Protein 8UOS (pdb70)

Radius of gyration: 19.02 Å; Cα contacts (8 Å, |Δi|>4): 220; chains: 4; bounding box: 35×39×52 Å

Secondary structure (DSSP, 8-state):
-HHHHHHHHHHHHHHHHHHTT-HHHHHHHHHHHHHHHHHTT-HHHHHHHHHHHHHHH-/-HHHHHHHHHHHHHHHHHHTT-HHHHHHHHHHHHHHHHHTT-HHHHHHHHHHHHHHH-/-HHHHHHHHHHHHHHHHHHTT-HHHHHHHHHHHHHHHHHTT-HHHHHHHHHHHHHHH-/-HHHHHHHHHHHHHHHHHHTT-HHHHHHHHHHHHHHHHHTT-HHHHHHHHHHHHHHH-

Nearest PDB structures (foldseek):
  8uos-assembly2_B  TM=1.018E+00  e=2.205E-07  synthetic construct
  3ro3-assembly1_A  TM=7.653E-01  e=2.853E+00  Mus musculus
  4wne-assembly1_A  TM=7.470E-01  e=3.601E+00  Homo sapiens
  8glv-assembly1_Lf  TM=7.638E-01  e=5.740E+00  Chlamydomonas reinhardtii
  2lch-assembly1_A  TM=5.971E-01  e=5.740E+00  Thermotoga maritima

B-factor: mean 44.8, std 13.09, range [24.59, 103.19]

Foldseek 3Di:
DVLVVLLVVLLVQLQVCLVVPNNVSSVVSLVVNLVSCVVVVNVPSNVVSVVSNVVSVD/DVLVVLLVVLCVQLQVCLVVPNNVSSVVSLVVNLVSCVVVVNVPVNVVSVVSNVVSVD/DVLVVLLVVLCVQLVVCLVVVRNPSSVVSLVVNLVSCVVVVNVPSNVVSVVSNVVSVD/DVLCVLLVVLCVQLQVCLVVPNNVSSVVSLVVNLVSCVVVVHVPSNVVSVVSVVVSVD

Solvent-accessible surface area: 13432 Å² total; per-residue (Å²): 93,108,21,100,107,95,3,189,103,53,26,88,57,0,98,81,54,72,182,118,52,69,18,8,25,0,6,114,8,2,16,72,0,3,52,24,0,54,125,79,100,37,108,123,22,40,79,89,0,22,65,56,1,33,130,32,24,115,95,105,39,102,103,114,6,152,117,54,35,82,50,0,97,84,51,66,184,126,50,69,19,8,30,0,4,49,8,1,17,65,0,2,56,22,0,52,125,78,96,40,110,120,37,41,82,85,1,23,77,52,1,91,142,35,21,126,85,101,31,95,94,114,6,132,110,51,30,92,30,0,86,109,1,71,198,104,46,16,21,2,1,0,6,55,4,1,19,73,0,3,53,20,0,51,120,77,100,38,85,116,35,38,92,113,1,23,99,55,2,82,131,31,29,120,87,99,30,97,91,112,7,157,110,54,31,90,50,0,98,77,56,68,179,127,53,59,17,1,17,0,5,98,9,1,19,61,0,3,58,15,0,50,120,78,98,42,98,36,31,38,14,80,0,18,25,54,1,67,130,29,21,122

Sequence (232 aa):
SDEEEKVRFYLEQAEIHYRLGDDPEAAERAIYLAKMIAAENSDPELFEEIEEFEKELLESDEEEKVRFYLEQAEIHYRLGDPEAAERAIYLAKMIAAENSDPELFEEIEEFEKELLESDEEEKVRFYLEQAEIHYRLGDPEAAERAIYLAKMIAAENSDPELFEEIEEFEKELLESDEEEKVRFYLEQAEIHYRLGDPEAAERAIYLAKMIAAENSDPELFEEIEEFEKELLE

Structure (mmCIF, N/CA/C/O backbone):
data_8UOS
#
_entry.id   8UOS
#
_cell.length_a   83.343
_cell.length_b   55.220
_cell.length_c   53.875
_cell.angle_alpha   90.000
_cell.angle_beta   103.539
_cell.angle_gamma   90.000
#
_symmetry.space_group_name_H-M   'C 1 2 1'
#
loop_
_entity.id
_entity.type
_entity.pdbx_description
1 polymer IL-1Rmb80
2 non-polymer GLYCEROL
3 water water
#
loop_
_atom_site.group_PDB
_atom_site.id
_atom_site.type_symbol
_atom_site.label_atom_id
_atom_site.label_alt_id
_atom_site.label_comp_id
_atom_site.label_asym_id
_atom_site.label_entity_id
_atom_site.label_seq_id
_atom_site.pdbx_PDB_ins_code
_atom_site.Cartn_x
_atom_site.Cartn_y
_atom_site.Cartn_z
_atom_site.occupancy
_atom_site.B_iso_or_equiv
_atom_site.auth_seq_id
_atom_site.auth_comp_id
_atom_site.auth_asym_id
_atom_site.auth_atom_id
_atom_site.pdbx_PDB_model_num
ATOM 1 N N . SER A 1 1 ? -1.91484 6.14571 17.99693 1.000 63.59770 1 SER A N 1
ATOM 2 C CA . SER A 1 1 ? -2.43497 7.41494 17.50138 1.000 63.79794 1 SER A CA 1
ATOM 3 C C . SER A 1 1 ? -1.53875 8.00480 16.41967 1.000 60.96247 1 SER A C 1
ATOM 4 O O . SER A 1 1 ? -0.32140 8.09102 16.58918 1.000 50.96032 1 SER A O 1
ATOM 7 N N . ASP A 1 2 ? -2.15663 8.40680 15.30491 1.000 56.66214 2 ASP A N 1
ATOM 8 C CA . ASP A 1 2 ? -1.41118 9.07189 14.24092 1.000 60.66568 2 ASP A CA 1
ATOM 9 C C . ASP A 1 2 ? -0.74325 10.34058 14.75159 1.000 50.91675 2 ASP A C 1
ATOM 10 O O . ASP A 1 2 ? 0.40593 10.63066 14.39816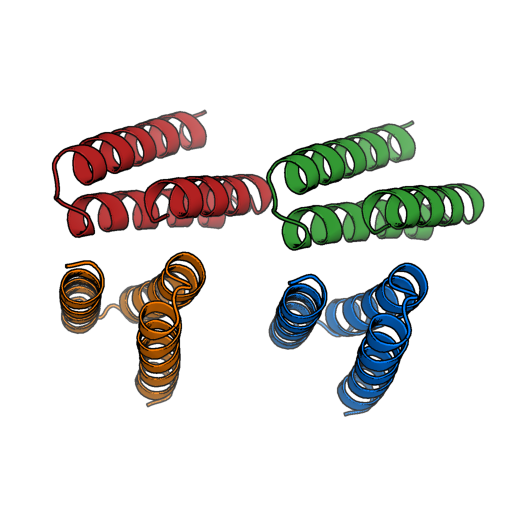 1.000 50.63023 2 ASP A O 1
ATOM 15 N N . GLU A 1 3 ? -1.45373 11.10950 15.58205 1.000 52.04857 3 GLU A N 1
ATOM 16 C CA . GLU A 1 3 ? -0.87561 12.31028 16.17744 1.000 52.36840 3 GLU A CA 1
ATOM 17 C C . GLU A 1 3 ? 0.40337 11.98541 16.93664 1.000 47.87192 3 GLU A C 1
ATOM 18 O O . GLU A 1 3 ? 1.44327 12.62058 16.72654 1.000 44.78567 3 GLU A O 1
ATOM 24 N N . GLU A 1 4 ? 0.34087 10.99388 17.82870 1.000 50.01250 4 GLU A N 1
ATOM 25 C CA . GLU A 1 4 ? 1.51035 10.63259 18.62243 1.000 53.68297 4 GLU A CA 1
ATOM 26 C C . GLU A 1 4 ? 2.64254 10.12577 17.73909 1.000 45.19197 4 GLU A C 1
ATOM 27 O O . GLU A 1 4 ? 3.81786 10.40498 18.00345 1.000 42.90356 4 GLU A O 1
ATOM 33 N N . GLU A 1 5 ? 2.30784 9.38360 16.68021 1.000 44.42855 5 GLU A N 1
ATOM 34 C CA . GLU A 1 5 ? 3.33785 8.88654 15.77446 1.000 46.67720 5 GLU A CA 1
ATOM 35 C C . GLU A 1 5 ? 4.03550 10.03370 15.05343 1.000 41.16144 5 GLU A C 1
ATOM 36 O O . GLU A 1 5 ? 5.26526 10.04208 14.93215 1.000 39.28001 5 GLU A O 1
ATOM 42 N N . LYS A 1 6 ? 3.26768 11.01340 14.56888 1.000 42.14597 6 LYS A N 1
ATOM 43 C CA . LYS A 1 6 ? 3.86721 12.14480 13.86635 1.000 47.01495 6 LYS A CA 1
ATOM 44 C C . LYS A 1 6 ? 4.69743 13.00770 14.80875 1.000 39.04697 6 LYS A C 1
ATOM 45 O O . LYS A 1 6 ? 5.76589 13.49942 14.42789 1.000 37.51366 6 LYS A O 1
ATOM 51 N N . VAL A 1 7 ? 4.22188 13.20477 16.04049 1.000 39.42581 7 VAL A N 1
ATOM 52 C CA . VAL A 1 7 ? 4.98558 13.97653 17.01652 1.000 37.86658 7 VAL A CA 1
ATOM 53 C C . VAL A 1 7 ? 6.28568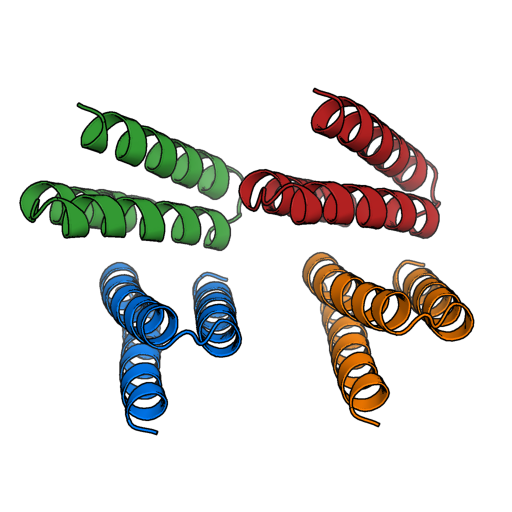 13.26356 17.36462 1.000 38.68187 7 VAL A C 1
ATOM 54 O O . VAL A 1 7 ? 7.34863 13.89168 17.45041 1.000 37.60908 7 VAL A O 1
ATOM 58 N N . ARG A 1 8 ? 6.22651 11.94379 17.56168 1.000 40.22351 8 ARG A N 1
ATOM 59 C CA . ARG A 1 8 ? 7.43822 11.17892 17.83869 1.000 36.07483 8 ARG A CA 1
ATOM 60 C C . ARG A 1 8 ? 8.45660 11.34467 16.71696 1.000 35.02615 8 ARG A C 1
ATOM 61 O O . ARG A 1 8 ? 9.65440 11.52335 16.96826 1.000 36.05742 8 ARG A O 1
ATOM 69 N N . PHE A 1 9 ? 7.99078 11.29024 15.46688 1.000 35.00120 9 PHE A N 1
ATOM 70 C CA . PHE A 1 9 ? 8.88235 11.47158 14.32564 1.000 34.53687 9 PHE A CA 1
ATOM 71 C C . PHE A 1 9 ? 9.57310 12.82919 14.37616 1.000 33.42030 9 PHE A C 1
ATOM 72 O O . PHE A 1 9 ? 10.79252 12.92548 14.19982 1.000 33.69085 9 PHE A O 1
ATOM 80 N N . TYR A 1 10 ? 8.80619 13.89430 14.61769 1.000 33.74007 10 TYR A N 1
ATOM 81 C CA . TYR A 1 10 ? 9.38129 15.23556 14.62622 1.000 33.10086 10 TYR A CA 1
ATOM 82 C C . TYR A 1 10 ? 10.30634 15.45159 15.81703 1.000 32.28707 10 TYR A C 1
ATOM 83 O O . TYR A 1 10 ? 11.30191 16.17697 15.70092 1.000 33.00837 10 TYR A O 1
ATOM 92 N N . LEU A 1 11 ? 10.00332 14.83504 16.96230 1.000 31.56892 11 LEU A N 1
ATOM 93 C CA . LEU A 1 11 ? 10.89633 14.95174 18.10984 1.000 30.56404 11 LEU A CA 1
ATOM 94 C C . LEU A 1 11 ? 12.20435 14.21468 17.85727 1.000 32.12895 11 LEU A C 1
ATOM 95 O O . LEU A 1 11 ? 13.27780 14.68606 18.25057 1.000 30.85694 11 LEU A O 1
ATOM 100 N N . GLU A 1 12 ? 12.13284 13.05468 17.20232 1.000 30.51955 12 GLU A N 1
ATOM 101 C CA . GLU A 1 12 ? 13.34998 12.34257 16.82969 1.000 30.34744 12 GLU A CA 1
ATOM 102 C C . GLU A 1 12 ? 14.21506 13.18929 15.90399 1.000 32.50020 12 GLU A C 1
ATOM 103 O O . GLU A 1 12 ? 15.43731 13.26361 16.07900 1.000 34.19175 12 GLU A O 1
ATOM 109 N N . GLN A 1 13 ? 13.59903 13.82084 14.90198 1.000 31.65847 13 GLN A N 1
ATOM 110 C CA . GLN A 1 13 ? 14.33557 14.72709 14.02705 1.000 34.32788 13 GLN A CA 1
ATOM 111 C C . GLN A 1 13 ? 14.97810 15.85202 14.82626 1.000 31.51271 13 GLN A C 1
ATOM 112 O O . GLN A 1 13 ? 16.13495 16.21518 14.58753 1.000 35.67811 13 GLN A O 1
ATOM 118 N N . ALA A 1 14 ? 14.23548 16.41807 15.78156 1.000 29.81766 14 ALA A N 1
ATOM 119 C CA . ALA A 1 14 ? 14.76459 17.51218 16.59071 1.000 34.92934 14 ALA A CA 1
ATOM 120 C C . ALA A 1 14 ? 15.99397 17.07611 17.38008 1.000 36.34934 14 ALA A C 1
ATOM 121 O O . ALA A 1 14 ? 16.99084 17.80571 17.44894 1.000 32.68367 14 ALA A O 1
ATOM 123 N N . GLU A 1 15 ? 15.94031 15.88710 17.98874 1.000 29.88806 15 GLU A N 1
ATOM 124 C CA . GLU A 1 15 ? 17.05747 15.43060 18.81189 1.000 30.91961 15 GLU A CA 1
ATOM 125 C C . GLU A 1 15 ? 18.33838 15.32316 17.99679 1.000 36.51668 15 GLU A C 1
ATOM 126 O O . GLU A 1 15 ? 19.38896 15.83735 18.39822 1.000 38.80027 15 GLU A O 1
ATOM 132 N N . ILE A 1 16 ? 18.27195 14.65554 16.84501 1.000 36.06235 16 ILE A N 1
ATOM 133 C CA . ILE A 1 16 ? 19.49469 14.40418 16.09329 1.000 36.22012 16 ILE A CA 1
ATOM 134 C C . ILE A 1 16 ? 19.95882 15.65841 15.35481 1.000 37.33949 16 ILE A C 1
ATOM 135 O O . ILE A 1 16 ? 21.16365 15.85679 15.16604 1.000 36.00094 16 ILE A O 1
ATOM 140 N N . HIS A 1 17 ? 19.03428 16.52869 14.94116 1.000 38.46184 17 HIS A N 1
ATOM 141 C CA . HIS A 1 17 ? 19.44279 17.81426 14.38403 1.000 43.07872 17 HIS A CA 1
ATOM 142 C C . HIS A 1 17 ? 20.18891 18.64354 15.42071 1.000 43.66330 17 HIS A C 1
ATOM 143 O O . HIS A 1 17 ? 21.19924 19.28465 15.10703 1.000 42.17802 17 HIS A O 1
ATOM 150 N N . TYR A 1 18 ? 19.70866 18.63483 16.66650 1.000 39.26573 18 TYR A N 1
ATOM 151 C CA . TYR A 1 18 ? 20.38021 19.38292 17.72278 1.000 37.52535 18 TYR A CA 1
ATOM 152 C C . TYR A 1 18 ? 21.72150 18.75341 18.07785 1.000 42.39307 18 TYR A C 1
ATOM 153 O O . TYR A 1 18 ? 22.70090 19.46582 18.32872 1.000 41.42563 18 TYR A O 1
ATOM 162 N N . ARG A 1 19 ? 21.78308 17.41947 18.10730 1.000 40.05628 19 ARG A N 1
ATOM 163 C CA . ARG A 1 19 ? 23.04017 16.73803 18.40085 1.000 42.80058 19 ARG A CA 1
ATOM 164 C C . ARG A 1 19 ? 24.10147 17.06205 17.35727 1.000 47.61072 19 ARG A C 1
ATOM 165 O O . ARG A 1 19 ? 25.29082 17.16787 17.68067 1.000 42.66365 19 ARG A O 1
ATOM 173 N N . LEU A 1 20 ? 23.69048 17.23625 16.10382 1.000 46.85990 20 LEU A N 1
ATOM 174 C CA . LEU A 1 20 ? 24.61442 17.45329 15.00045 1.000 45.89068 20 LEU A CA 1
ATOM 175 C C . LEU A 1 20 ? 24.89579 18.92946 14.73624 1.000 46.79016 20 LEU A C 1
ATOM 176 O O . LEU A 1 20 ? 25.50131 19.25716 13.71088 1.000 56.11148 20 LEU A O 1
ATOM 181 N N . GLY A 1 21 ? 24.47813 19.82167 15.63078 1.000 51.44607 21 GLY A N 1
ATOM 182 C CA . GLY A 1 21 ? 24.82853 21.22170 15.51182 1.000 52.20019 21 GLY A CA 1
ATOM 183 C C . GLY A 1 21 ? 23.95009 22.04671 14.60192 1.000 53.71072 21 GLY A C 1
ATOM 184 O O . GLY A 1 21 ? 24.42884 23.03032 14.02451 1.000 56.85047 21 GLY A O 1
ATOM 185 N N . ASP A 1 22 ? 22.67613 21.68872 14.45603 1.000 49.69538 22 ASP A N 1
ATOM 186 C CA A ASP A 1 22 ? 21.72513 22.42708 13.62635 0.446 56.79563 22 ASP A CA 1
ATOM 187 C CA B ASP A 1 22 ? 21.72943 22.43695 13.62945 0.554 52.39817 22 ASP A CA 1
ATOM 188 C C . ASP A 1 22 ? 20.48270 22.72902 14.45473 1.000 46.47793 22 ASP A C 1
ATOM 189 O O . ASP A 1 22 ? 19.41524 22.14375 14.22870 1.000 43.98163 22 ASP A O 1
ATOM 198 N N . PRO A 1 23 ? 20.58225 23.64157 15.42160 1.000 44.50034 23 PRO A N 1
ATOM 199 C CA . PRO A 1 23 ? 19.42183 23.91670 16.28638 1.000 44.88990 23 PRO A CA 1
ATOM 200 C C . PRO A 1 23 ? 18.23544 24.51012 15.54834 1.000 41.54148 23 PRO A C 1
ATOM 201 O O . PRO A 1 23 ? 17.09036 24.28282 15.95907 1.000 37.76016 23 PRO A O 1
ATOM 205 N N . GLU A 1 24 ? 18.46716 25.26584 14.47151 1.000 44.03748 24 GLU A N 1
ATOM 206 C CA . GLU A 1 24 ? 17.34667 25.84066 13.73388 1.000 43.64988 24 GLU A CA 1
ATOM 207 C C . GLU A 1 24 ? 16.53781 24.76089 13.02555 1.000 41.22228 24 GLU A C 1
ATOM 208 O O . GLU A 1 24 ? 15.30156 24.80592 13.02518 1.000 36.88176 24 GLU A O 1
ATOM 214 N N . ALA A 1 25 ? 17.21483 23.78379 12.41557 1.000 38.50853 25 ALA A N 1
ATOM 215 C CA . ALA A 1 25 ? 16.50493 22.63842 11.85599 1.000 42.61935 25 ALA A CA 1
ATOM 216 C C . ALA A 1 25 ? 15.75758 21.87711 12.94319 1.000 38.18182 25 ALA A C 1
ATOM 217 O O . ALA A 1 25 ? 14.65298 21.37168 12.71182 1.000 36.96945 25 ALA A O 1
ATOM 219 N N . ALA A 1 26 ? 16.34481 21.78797 14.13912 1.000 35.43195 26 ALA A N 1
ATOM 220 C CA . ALA A 1 26 ? 15.65512 21.15437 15.25797 1.000 33.08291 26 ALA A CA 1
ATOM 221 C C . ALA A 1 26 ? 14.38922 21.91694 15.62929 1.000 33.27356 26 ALA A C 1
ATOM 222 O O . ALA A 1 26 ? 13.34678 21.31019 15.90250 1.000 30.87413 26 ALA A O 1
ATOM 224 N N . GLU A 1 27 ? 14.45755 23.25121 15.63541 1.000 33.90846 27 GLU A N 1
ATOM 225 C CA . GLU A 1 27 ? 13.29295 24.05655 15.98737 1.000 31.64608 27 GLU A CA 1
ATOM 226 C C . GLU A 1 27 ? 12.23904 24.07310 14.88814 1.000 34.00986 27 GLU A C 1
ATOM 227 O O . GLU A 1 27 ? 11.06759 24.33905 15.17749 1.000 35.89417 27 GLU A O 1
ATOM 233 N N . ARG A 1 28 ? 12.62412 23.80563 13.63852 1.000 33.37516 28 ARG A N 1
ATOM 234 C CA . ARG A 1 28 ? 11.62697 23.62350 12.58973 1.000 34.06259 28 ARG A CA 1
ATOM 235 C C . ARG A 1 28 ? 10.79722 22.37239 12.84159 1.000 32.90208 28 ARG A C 1
ATOM 236 O O . ARG A 1 28 ? 9.57945 22.37412 12.62613 1.000 31.59168 28 ARG A O 1
ATOM 244 N N . ALA A 1 29 ? 11.44121 21.29618 13.30396 1.000 31.40672 29 ALA A N 1
ATOM 245 C CA . ALA A 1 29 ? 10.71477 20.06971 13.61774 1.000 28.43780 29 ALA A CA 1
ATOM 246 C C . ALA A 1 29 ? 9.83618 20.24818 14.85154 1.000 27.62202 29 ALA A C 1
ATOM 247 O O . ALA A 1 29 ? 8.68852 19.79027 14.87358 1.000 31.71381 29 ALA A O 1
ATOM 249 N N . ILE A 1 30 ? 10.35558 20.91595 15.88465 1.000 26.20715 30 ILE A N 1
ATOM 250 C CA . ILE A 1 30 ? 9.57637 21.15047 17.09929 1.000 26.71875 30 ILE A CA 1
ATOM 251 C C . ILE A 1 30 ? 8.33204 21.97671 16.78953 1.000 32.82793 30 ILE A C 1
ATOM 252 O O . ILE A 1 30 ? 7.25402 21.73764 17.34995 1.000 32.28055 30 ILE A O 1
ATOM 257 N N . TYR A 1 31 ? 8.45704 22.95456 15.88908 1.000 30.85900 31 TYR A N 1
ATOM 258 C CA . TYR A 1 31 ? 7.29825 23.74488 15.48441 1.000 24.61194 31 TYR A CA 1
ATOM 259 C C . TYR A 1 31 ? 6.18903 22.85865 14.92615 1.000 29.35297 31 TYR A C 1
ATOM 260 O O . TYR A 1 31 ? 5.02079 22.99499 15.30586 1.000 28.97463 31 TYR A O 1
ATOM 269 N N . LEU A 1 32 ? 6.53783 21.95074 14.00865 1.000 29.21436 32 LEU A N 1
ATOM 270 C CA . LEU A 1 32 ? 5.53711 21.05703 13.43178 1.000 30.77268 32 LEU A CA 1
ATOM 271 C C . LEU A 1 32 ? 4.94054 20.14106 14.49192 1.000 28.12178 32 LEU A C 1
ATOM 272 O O . LEU A 1 32 ? 3.74405 19.82911 14.45177 1.000 34.36888 32 LEU A O 1
ATOM 277 N N . ALA A 1 33 ? 5.75942 19.69762 15.44902 1.000 28.85819 33 ALA A N 1
ATOM 278 C CA . ALA A 1 33 ? 5.25271 18.83195 16.50852 1.000 29.72780 33 ALA A CA 1
ATOM 279 C C . ALA A 1 33 ? 4.27504 19.57704 17.40919 1.000 32.29189 33 ALA A C 1
ATOM 280 O O . ALA A 1 33 ? 3.21530 19.04392 17.75788 1.000 33.01535 33 ALA A O 1
ATOM 282 N N . LYS A 1 34 ? 4.61845 20.80627 17.80469 1.000 30.21634 34 LYS A N 1
ATOM 283 C CA . LYS A 1 34 ? 3.70722 21.60338 18.62003 1.000 28.69999 34 LYS A CA 1
ATOM 284 C C . LYS A 1 34 ? 2.39694 21.85623 17.89154 1.000 31.12359 34 LYS A C 1
ATOM 285 O O . LYS A 1 34 ? 1.32280 21.83572 18.50321 1.000 35.58038 34 LYS A O 1
ATOM 291 N N . MET A 1 35 ? 2.46877 22.11127 16.58332 1.000 35.26838 35 MET A N 1
ATOM 292 C CA . MET A 1 35 ? 1.26334 22.42207 15.82441 1.000 30.55779 35 MET A CA 1
ATOM 293 C C . MET A 1 35 ? 0.32591 21.22517 15.76067 1.000 36.48925 35 MET A C 1
ATOM 294 O O . MET A 1 35 ? -0.89657 21.38702 15.82722 1.000 39.85708 35 MET A O 1
ATOM 299 N N . ILE A 1 36 ? 0.87594 20.01702 15.63417 1.000 33.76533 36 ILE A N 1
ATOM 300 C CA . ILE A 1 36 ? 0.03918 18.82018 15.63380 1.000 41.57873 36 ILE A CA 1
ATOM 301 C C . ILE A 1 36 ? -0.63869 18.65231 16.98821 1.000 37.50937 36 ILE A C 1
ATOM 302 O O . ILE A 1 36 ? -1.84499 18.39472 17.07305 1.000 39.98720 36 ILE A O 1
ATOM 307 N N . ALA A 1 37 ? 0.13092 18.80453 18.06869 1.000 34.82026 37 ALA A N 1
ATOM 308 C CA . ALA A 1 37 ? -0.43502 18.68315 19.40842 1.000 37.37194 37 ALA A CA 1
ATOM 309 C C . ALA A 1 37 ? -1.50353 19.73899 19.65570 1.000 45.69689 37 ALA A C 1
ATOM 310 O O . ALA A 1 37 ? -2.55651 19.44369 20.23303 1.000 43.66548 37 ALA A O 1
ATOM 312 N N . ALA A 1 38 ? -1.25272 20.97726 19.22312 1.000 39.14868 38 ALA A N 1
ATOM 313 C CA . ALA A 1 38 ? -2.24576 22.03258 19.39398 1.000 36.87963 38 ALA A CA 1
ATOM 314 C C . ALA A 1 38 ? -3.48733 21.76732 18.54955 1.000 43.42660 38 ALA A C 1
ATOM 315 O O . ALA A 1 38 ? -4.61649 21.97033 19.01222 1.000 46.93812 38 ALA A O 1
ATOM 317 N N . GLU A 1 39 ? -3.29763 21.30963 17.30760 1.000 47.88998 39 GLU A N 1
ATOM 318 C CA . GLU A 1 39 ? -4.43183 21.03762 16.42846 1.000 41.59713 39 GLU A CA 1
ATOM 319 C C . GLU A 1 39 ? -5.31456 19.92266 16.96960 1.000 45.22716 39 GLU A C 1
ATOM 320 O O . GLU A 1 39 ? -6.52629 19.91860 16.72683 1.000 46.87553 39 GLU A O 1
ATOM 326 N N . ASN A 1 40 ? -4.73487 18.96927 17.69197 1.000 46.30075 40 ASN A N 1
ATOM 327 C CA . ASN A 1 40 ? -5.48229 17.82987 18.20314 1.000 48.06890 40 ASN A CA 1
ATOM 328 C C . ASN A 1 40 ? -6.03145 18.05345 19.60719 1.000 44.70412 40 ASN A C 1
ATOM 329 O O . ASN A 1 40 ? -6.51452 17.09794 20.22322 1.000 49.85608 40 ASN A O 1
ATOM 334 N N . SER A 1 41 ? -5.98037 19.28518 20.11626 1.000 44.40273 41 SER A N 1
ATOM 335 C CA . SER A 1 41 ? -6.44701 19.60945 21.46615 1.000 52.23344 41 SER A CA 1
ATOM 336 C C . SER A 1 41 ? -5.80319 18.69457 22.50641 1.000 55.92203 41 SER A C 1
ATOM 337 O O . SER A 1 41 ? -6.47603 18.05615 23.31968 1.000 55.26869 41 SER A O 1
ATOM 340 N N . ASP A 1 42 ? -4.47114 18.63588 22.47322 1.000 47.89101 42 ASP A N 1
ATOM 341 C CA . ASP A 1 42 ? -3.68438 17.78053 23.35748 1.000 51.59414 42 ASP A CA 1
ATOM 342 C C . ASP A 1 42 ? -2.71514 18.66789 24.13101 1.000 46.01428 42 ASP A C 1
ATOM 343 O O . ASP A 1 42 ? -1.53420 18.78007 23.77046 1.000 44.10388 42 ASP A O 1
ATOM 348 N N . PRO A 1 43 ? -3.18149 19.31535 25.19955 1.000 45.56124 43 PRO A N 1
ATOM 349 C CA . PRO A 1 43 ? -2.28012 20.18359 25.97280 1.000 41.72314 43 PRO A CA 1
ATOM 350 C C . PRO A 1 43 ? -1.18371 19.41309 26.67330 1.000 40.51101 43 PRO A C 1
ATOM 351 O O . PRO A 1 43 ? -0.07955 19.94200 26.85444 1.000 41.45100 43 PRO A O 1
ATOM 355 N N . GLU A 1 44 ? -1.45869 18.17218 27.07649 1.000 42.79432 44 GLU A N 1
ATOM 356 C CA . GLU A 1 44 ? -0.43601 17.36493 27.72849 1.000 46.07075 44 GLU A CA 1
ATOM 357 C C . GLU A 1 44 ? 0.71398 17.07175 26.77486 1.000 48.31433 44 GLU A C 1
ATOM 358 O O . GLU A 1 44 ? 1.88621 17.22865 27.13427 1.000 45.37282 44 GLU A O 1
ATOM 364 N N . LEU A 1 45 ? 0.39848 16.65147 25.54798 1.000 41.27151 45 LEU A N 1
ATOM 365 C CA . LEU A 1 45 ? 1.45139 16.39975 24.57103 1.000 46.41491 45 LEU A CA 1
ATOM 366 C C . LEU A 1 45 ? 2.18280 17.68601 24.21747 1.000 41.49068 45 LEU A C 1
ATOM 367 O O . LEU A 1 45 ? 3.41412 17.69778 24.10256 1.000 42.17353 45 LEU A O 1
ATOM 372 N N . PHE A 1 46 ? 1.43697 18.78162 24.04667 1.000 39.27021 46 PHE A N 1
ATOM 373 C CA . PHE A 1 46 ? 2.05703 20.07962 23.80380 1.000 39.41662 46 PHE A CA 1
ATOM 374 C C . PHE A 1 46 ? 3.02490 20.43559 24.92231 1.000 41.13684 46 PHE A C 1
ATOM 375 O O . PHE A 1 46 ? 4.12429 20.94175 24.66974 1.000 44.13313 46 PHE A O 1
ATOM 383 N N . GLU A 1 47 ? 2.63774 20.15891 26.16841 1.000 41.99124 47 GLU A N 1
ATOM 384 C CA . GLU A 1 47 ? 3.52548 20.42537 27.29345 1.000 43.17678 47 GLU A CA 1
ATOM 385 C C . GLU A 1 47 ? 4.72629 19.48820 27.27744 1.000 41.65341 47 GLU A C 1
ATOM 386 O O . GLU A 1 47 ? 5.84532 19.90292 27.59936 1.000 43.48966 47 GLU A O 1
ATOM 392 N N . GLU A 1 48 ? 4.51646 18.22392 26.89617 1.000 40.65262 48 GLU A N 1
ATOM 393 C CA . GLU A 1 48 ? 5.63451 17.29189 26.78140 1.000 41.23680 48 GLU A CA 1
ATOM 394 C C . GLU A 1 48 ? 6.63293 17.75950 25.73104 1.000 40.78277 48 GLU A C 1
ATOM 395 O O . GLU A 1 48 ? 7.84815 17.62020 25.91204 1.000 38.05584 48 GLU A O 1
ATOM 401 N N . ILE A 1 49 ? 6.13636 18.31338 24.62293 1.000 38.68592 49 ILE A N 1
ATOM 402 C CA . ILE A 1 49 ? 7.02013 18.81656 23.57596 1.000 40.39835 49 ILE A CA 1
ATOM 403 C C . ILE A 1 49 ? 7.85001 19.98328 24.09668 1.000 30.98194 49 ILE A C 1
ATOM 404 O O . ILE A 1 49 ? 9.05134 20.08356 23.81710 1.000 32.45944 49 ILE A O 1
ATOM 409 N N . GLU A 1 50 ? 7.22654 20.87694 24.87164 1.000 33.77230 50 GLU A N 1
ATOM 410 C CA . GLU A 1 50 ? 7.96207 21.99686 25.45242 1.000 36.10873 50 GLU A CA 1
ATOM 411 C C . GLU A 1 50 ? 9.06326 21.51359 26.38776 1.000 32.04573 50 GLU A C 1
ATOM 412 O O . GLU A 1 50 ? 10.18287 22.03684 26.36035 1.000 31.69627 50 GLU A O 1
ATOM 418 N N . GLU A 1 51 ? 8.76263 20.52108 27.23032 1.000 32.94225 51 GLU A N 1
ATOM 419 C CA . GLU A 1 51 ? 9.77849 19.98745 28.13307 1.000 38.53556 51 GLU A CA 1
ATOM 420 C C . GLU A 1 51 ? 10.90302 19.32695 27.35148 1.000 40.48398 51 GLU A C 1
ATOM 421 O O . GLU A 1 51 ? 12.08178 19.46462 27.70238 1.000 40.44394 51 GLU A O 1
ATOM 427 N N . PHE A 1 52 ? 10.54888 18.59737 26.29097 1.000 39.46612 52 PHE A N 1
ATOM 428 C CA . PHE A 1 52 ? 11.53981 18.04245 25.37629 1.000 34.96634 52 PHE A CA 1
ATOM 429 C C . PHE A 1 52 ? 12.43214 19.14522 24.82148 1.000 36.34386 52 PHE A C 1
ATOM 430 O O . PHE A 1 52 ? 13.66326 19.06756 24.89257 1.000 35.98179 52 PHE A O 1
ATOM 438 N N . GLU A 1 53 ? 11.81022 20.19620 24.28409 1.000 35.35323 53 GLU A N 1
ATOM 439 C CA . GLU A 1 53 ? 12.54790 21.32855 23.73436 1.000 37.30081 53 GLU A CA 1
ATOM 440 C C . GLU A 1 53 ? 13.44894 21.97112 24.78198 1.000 35.81682 53 GLU A C 1
ATOM 441 O O . GLU A 1 53 ? 14.59344 22.33480 24.48720 1.000 37.48696 53 GLU A O 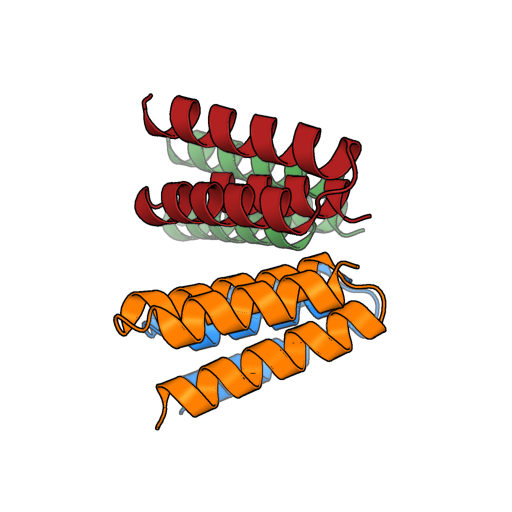1
ATOM 447 N N . LYS A 1 54 ? 12.95411 22.11098 26.01500 1.000 38.13444 54 LYS A N 1
ATOM 448 C CA . LYS A 1 54 ? 13.75627 22.72618 27.06822 1.000 39.30206 54 LYS A CA 1
ATOM 449 C C . LYS A 1 54 ? 14.97484 21.87575 27.40317 1.000 41.47200 54 LYS A C 1
ATOM 450 O O . LYS A 1 54 ? 16.07589 22.40550 27.59360 1.000 48.22241 54 LYS A O 1
ATOM 456 N N . GLU A 1 55 ? 14.79635 20.55390 27.48353 1.000 42.38014 55 GLU A N 1
ATOM 457 C CA . GLU A 1 55 ? 15.92513 19.66903 27.75431 1.000 44.14464 55 GLU A CA 1
ATOM 458 C C . GLU A 1 55 ? 16.98227 19.77391 26.66147 1.000 45.40484 55 GLU A C 1
ATOM 459 O O . GLU A 1 55 ? 18.18409 19.70563 26.94174 1.000 52.56782 55 GLU A O 1
ATOM 465 N N . LEU A 1 56 ? 16.55355 19.94466 25.40882 1.000 45.58098 56 LEU A N 1
ATOM 466 C CA . LEU A 1 56 ? 17.50288 20.09463 24.30960 1.000 48.06963 56 LEU A CA 1
ATOM 467 C C . LEU A 1 56 ? 18.29671 21.38755 24.44358 1.000 44.29935 56 LEU A C 1
ATOM 468 O O . LEU A 1 56 ? 19.53145 21.38010 24.38869 1.000 49.05658 56 LEU A O 1
ATOM 473 N N . LEU A 1 57 ? 17.60007 22.51170 24.62688 1.000 44.67897 57 LEU A N 1
ATOM 474 C CA . LEU A 1 57 ? 18.24732 23.81438 24.73786 1.000 53.52305 57 LEU A CA 1
ATOM 475 C C . LEU A 1 57 ? 19.12926 23.93970 25.97281 1.000 56.79719 57 LEU A C 1
ATOM 476 O O . LEU A 1 57 ? 19.94673 24.86431 26.03475 1.000 63.72453 57 LEU A O 1
ATOM 481 N N . GLU A 1 58 ? 18.98077 23.05220 26.95015 1.000 57.19762 58 GLU A N 1
ATOM 482 C CA . GLU A 1 58 ? 19.77190 23.12065 28.17107 1.000 66.79853 58 GLU A CA 1
ATOM 483 C C . GLU A 1 58 ? 20.42101 21.77963 28.49112 1.000 62.21240 58 GLU A C 1
ATOM 484 O O . GLU A 1 58 ? 21.32367 21.33066 27.78470 1.000 66.89181 58 GLU A O 1
ATOM 490 N N . SER B 1 1 ? -5.57146 5.86427 43.61575 1.000 59.06800 1 SER B N 1
ATOM 491 C CA . SER B 1 1 ? -6.09358 7.18830 43.29486 1.000 56.34987 1 SER B CA 1
ATOM 492 C C . SER B 1 1 ? -5.18136 7.93267 42.32595 1.000 59.01704 1 SER B C 1
ATOM 493 O O . SER B 1 1 ? -3.96723 7.98576 42.52099 1.000 54.46090 1 SER B O 1
ATOM 496 N N . ASP B 1 2 ? -5.78207 8.50828 41.27995 1.000 63.74187 2 ASP B N 1
ATOM 497 C CA . ASP B 1 2 ? -5.00497 9.25638 40.29641 1.000 65.27345 2 ASP B CA 1
ATOM 498 C C . ASP B 1 2 ? -4.37544 10.49443 40.91783 1.000 47.69020 2 ASP B C 1
ATOM 499 O O . ASP B 1 2 ? -3.25339 10.87314 40.56128 1.000 50.46619 2 ASP B O 1
ATOM 504 N N . GLU B 1 3 ? -5.08604 11.14268 41.84471 1.000 49.22771 3 GLU B N 1
ATOM 505 C CA . GLU B 1 3 ? -4.52081 12.29400 42.54124 1.000 50.29069 3 GLU B CA 1
ATOM 506 C C . GLU B 1 3 ? -3.23098 11.91806 43.25865 1.000 44.93156 3 GLU B C 1
ATOM 507 O O . GLU B 1 3 ? -2.21645 12.61376 43.14301 1.000 42.26752 3 GLU B O 1
ATOM 513 N N . GLU B 1 4 ? -3.25424 10.81299 44.00699 1.000 45.27488 4 GLU B N 1
ATOM 514 C CA . GLU B 1 4 ? -2.05822 10.36525 44.71297 1.000 45.74978 4 GLU B CA 1
ATOM 515 C C . GLU B 1 4 ? -0.94766 10.00530 43.73535 1.000 39.64357 4 GLU B C 1
ATOM 516 O O . GLU B 1 4 ? 0.21396 10.37755 43.93543 1.000 40.45502 4 GLU B O 1
ATOM 522 N N . GLU B 1 5 ? -1.29039 9.27587 42.67073 1.000 43.03620 5 GLU B N 1
ATOM 523 C CA . GLU B 1 5 ? -0.29117 8.86506 41.69050 1.000 38.21917 5 GLU B CA 1
ATOM 524 C C . GLU B 1 5 ? 0.38353 10.07158 41.04931 1.000 40.26660 5 GLU B C 1
ATOM 525 O O . GLU B 1 5 ? 1.60179 10.07113 40.83946 1.000 37.96079 5 GLU B O 1
ATOM 531 N N . LYS B 1 6 ? -0.38883 11.11720 40.74377 1.000 35.23241 6 LYS B N 1
ATOM 532 C CA . LYS B 1 6 ? 0.19550 12.31412 40.14509 1.000 36.11791 6 LYS B CA 1
ATOM 533 C C . LYS B 1 6 ? 1.07473 13.06372 41.13752 1.000 33.53938 6 LYS B C 1
ATOM 534 O O . LYS B 1 6 ? 2.18388 13.48877 40.79060 1.000 34.34610 6 LYS B O 1
ATOM 540 N N . VAL B 1 7 ? 0.59202 13.24986 42.36963 1.000 28.79312 7 VAL B N 1
ATOM 541 C CA . VAL B 1 7 ? 1.36556 13.98686 43.36527 1.000 34.89317 7 VAL B CA 1
ATOM 542 C C . VAL B 1 7 ? 2.64923 13.24143 43.70034 1.000 35.50202 7 VAL B C 1
ATOM 543 O O . VAL B 1 7 ? 3.71290 13.85387 43.86482 1.000 35.56197 7 VAL B O 1
ATOM 547 N N . ARG B 1 8 ? 2.57343 11.91094 43.79991 1.000 34.32499 8 ARG B N 1
ATOM 548 C CA . ARG B 1 8 ? 3.77166 11.11379 44.04361 1.000 35.82645 8 ARG B CA 1
ATOM 549 C C . ARG B 1 8 ? 4.79979 11.32317 42.93665 1.000 32.63006 8 ARG B C 1
ATOM 550 O O . ARG B 1 8 ? 5.99680 11.47951 43.20559 1.000 33.53973 8 ARG B O 1
ATOM 558 N N . PHE B 1 9 ? 4.34520 11.34476 41.68072 1.000 28.60836 9 PHE B N 1
ATOM 559 C CA . PHE B 1 9 ? 5.24906 11.58554 40.55882 1.000 30.22596 9 PHE B CA 1
ATOM 560 C C . PHE B 1 9 ? 5.93640 12.94097 40.67943 1.000 36.93543 9 PHE B C 1
ATOM 561 O O . PHE B 1 9 ? 7.15318 13.05260 40.48851 1.000 34.61376 9 PHE B O 1
ATOM 569 N N . TYR B 1 10 ? 5.16849 13.98783 40.99519 1.000 33.00892 10 TYR B N 1
ATOM 570 C CA . TYR B 1 10 ? 5.73164 15.33489 41.03817 1.000 29.15910 10 TYR B CA 1
ATOM 571 C C . TYR B 1 10 ? 6.72489 15.49588 42.18377 1.000 31.36427 10 TYR B C 1
ATOM 572 O O . TYR B 1 10 ? 7.74754 16.17387 42.03371 1.000 36.61671 10 TYR B O 1
ATOM 581 N N . LEU B 1 11 ? 6.44228 14.88651 43.33765 1.000 27.11373 11 LEU B N 1
ATOM 582 C CA . LEU B 1 11 ? 7.36084 14.99878 44.46823 1.000 26.24374 11 LEU B CA 1
ATOM 583 C C . LEU B 1 11 ? 8.64107 14.21323 44.21787 1.000 31.79029 11 LEU B C 1
ATOM 584 O O . LEU B 1 11 ? 9.72925 14.64789 44.61403 1.000 31.60427 11 LEU B O 1
ATOM 589 N N . GLU B 1 12 ? 8.53140 13.04901 43.57271 1.000 31.27652 12 GLU B N 1
ATOM 590 C CA . GLU B 1 12 ? 9.72398 12.33516 43.12895 1.000 38.20627 12 GLU B CA 1
ATOM 591 C C . GLU B 1 12 ? 10.58246 13.22806 42.23969 1.000 36.88727 12 GLU B C 1
ATOM 592 O O . GLU B 1 12 ? 11.79907 13.33298 42.42977 1.000 34.30651 12 GLU B O 1
ATOM 598 N N . GLN B 1 13 ? 9.95357 13.88149 41.25979 1.000 32.09043 13 GLN B N 1
ATOM 599 C CA . GLN B 1 13 ? 10.67285 14.78512 40.36734 1.000 31.95092 13 GLN B CA 1
ATOM 600 C C . GLN B 1 13 ? 11.31836 15.92581 41.14242 1.000 28.37856 13 GLN B C 1
ATOM 601 O O . GLN B 1 13 ? 12.48209 16.27047 40.90928 1.000 32.18383 13 GLN B O 1
ATOM 607 N N . ALA B 1 14 ? 10.56896 16.53044 42.06666 1.000 26.53092 14 ALA B N 1
ATOM 608 C CA . ALA B 1 14 ? 11.11244 17.62580 42.86284 1.000 29.50212 14 ALA B CA 1
ATOM 609 C C . ALA B 1 14 ? 12.33309 17.18117 43.65876 1.000 32.66156 14 ALA B C 1
ATOM 610 O O . ALA B 1 14 ? 13.31727 17.92157 43.77021 1.000 33.92124 14 ALA B O 1
ATOM 612 N N . GLU B 1 15 ? 12.29360 15.96569 44.20386 1.000 36.73888 15 GLU B N 1
ATOM 613 C CA . GLU B 1 15 ? 13.36878 15.50540 45.07475 1.000 37.34724 15 GLU B CA 1
ATOM 614 C C . GLU B 1 15 ? 14.66972 15.32332 44.30207 1.000 35.48163 15 GLU B C 1
ATOM 615 O O . GLU B 1 15 ? 15.72625 15.80219 44.72998 1.000 37.66045 15 GLU B O 1
ATOM 621 N N . ILE B 1 16 ? 14.61541 14.64528 43.15418 1.000 34.46645 16 ILE B N 1
ATOM 622 C CA . ILE B 1 16 ? 15.85115 14.37752 42.42616 1.000 38.77716 16 ILE B CA 1
ATOM 623 C C . ILE B 1 16 ? 16.34728 15.62897 41.70843 1.000 39.45349 16 ILE B C 1
ATOM 624 O O . ILE B 1 16 ? 17.55996 15.82582 41.57022 1.000 36.47992 16 ILE B O 1
ATOM 629 N N . HIS B 1 17 ? 15.44014 16.49928 41.26086 1.000 32.53678 17 HIS B N 1
ATOM 630 C CA . HIS B 1 17 ? 15.86712 17.75138 40.64776 1.000 37.90437 17 HIS B CA 1
ATOM 631 C C . HIS B 1 17 ? 16.63186 18.61147 41.64460 1.000 38.74173 17 HIS B C 1
ATOM 632 O O . HIS B 1 17 ? 17.68871 19.16617 41.32070 1.000 38.53485 17 HIS B O 1
ATOM 639 N N . TYR B 1 18 ? 16.11421 18.72549 42.87144 1.000 38.46676 18 TYR B N 1
ATOM 640 C CA . TYR B 1 18 ? 16.80958 19.50413 43.89053 1.000 38.15621 18 TYR B CA 1
ATOM 641 C C . TYR B 1 18 ? 18.12954 18.84875 44.27626 1.000 39.31432 18 TYR B C 1
ATOM 642 O O . TYR B 1 18 ? 19.12197 19.53983 44.53603 1.000 43.75827 18 TYR B O 1
ATOM 651 N N . ARG B 1 19 ? 18.15535 17.51359 44.33352 1.000 36.67058 19 ARG B N 1
ATOM 652 C CA . ARG B 1 19 ? 19.39990 16.80334 44.60938 1.000 39.97880 19 ARG B CA 1
ATOM 653 C C . ARG B 1 19 ? 20.44399 17.06800 43.53151 1.000 44.92179 19 ARG B C 1
ATOM 654 O O . ARG B 1 19 ? 21.64363 17.12471 43.82755 1.000 45.62282 19 ARG B O 1
ATOM 662 N N . LEU B 1 20 ? 20.01201 17.24670 42.28446 1.000 44.19044 20 LEU B N 1
ATOM 663 C CA . LEU B 1 20 ? 20.92235 17.39416 41.15755 1.000 44.13989 20 LEU B CA 1
ATOM 664 C C . LEU B 1 20 ? 21.23911 18.84845 40.82193 1.000 46.64277 20 LEU B C 1
ATOM 665 O O . LEU B 1 20 ? 21.88745 19.10516 39.80345 1.000 51.98319 20 LEU B O 1
ATOM 670 N N . GLY B 1 21 ? 20.80872 19.79924 41.64580 1.000 45.08180 21 GLY B N 1
ATOM 671 C CA . GLY B 1 21 ? 21.15062 21.19120 41.42808 1.000 53.82707 21 GLY B CA 1
ATOM 672 C C . GLY B 1 21 ? 20.21602 21.96372 40.52720 1.000 54.88339 21 GLY B C 1
ATOM 673 O O . GLY B 1 21 ? 20.63387 22.97382 39.94902 1.000 50.31797 21 GLY B O 1
ATOM 674 N N . ASP B 1 22 ? 18.96508 21.52367 40.38423 1.000 45.52858 22 ASP B N 1
ATOM 675 C CA . ASP B 1 22 ? 17.94735 22.22246 39.60303 1.000 48.97869 22 ASP B CA 1
ATOM 676 C C . ASP B 1 22 ? 16.80441 22.62300 40.53305 1.000 40.79903 22 ASP B C 1
ATOM 677 O O . ASP B 1 22 ? 15.70793 22.05475 40.46367 1.000 39.76192 22 ASP B O 1
ATOM 682 N N . PRO B 1 23 ? 17.02955 23.60623 41.41079 1.000 36.82127 23 PRO B N 1
ATOM 683 C CA . PRO B 1 23 ? 15.97176 23.96832 42.36934 1.000 36.38810 23 PRO B CA 1
ATOM 684 C C . PRO B 1 23 ? 14.72406 24.50291 41.69562 1.000 36.90255 23 PRO B C 1
ATOM 685 O O . PRO B 1 23 ? 13.60943 24.24143 42.16489 1.000 32.75258 23 PRO B O 1
ATOM 689 N N . GLU B 1 24 ? 14.88240 25.24015 40.59387 1.000 37.19083 24 GLU B N 1
ATOM 690 C CA . GLU B 1 24 ? 13.72505 25.79309 39.89903 1.000 38.61522 24 GLU B CA 1
ATOM 691 C C . GLU B 1 24 ? 12.86559 24.68931 39.29446 1.000 34.62483 24 GLU B C 1
ATOM 692 O O . GLU B 1 24 ? 11.63459 24.71830 39.40166 1.000 34.49910 24 GLU B O 1
ATOM 698 N N . ALA B 1 25 ? 13.49814 23.70582 38.64947 1.000 35.85271 25 ALA B N 1
ATOM 699 C CA . ALA B 1 25 ? 12.75241 22.54920 38.16192 1.000 36.72478 25 ALA B CA 1
ATOM 700 C C . ALA B 1 25 ? 12.05483 21.82505 39.30739 1.000 36.85849 25 ALA B C 1
ATOM 701 O O . ALA B 1 25 ? 10.93329 21.32781 39.14756 1.000 32.70118 25 ALA B O 1
ATOM 703 N N . ALA B 1 26 ? 12.70388 21.75790 40.47361 1.000 31.27740 26 ALA B N 1
ATOM 704 C CA . ALA B 1 26 ? 12.06033 21.16906 41.64310 1.000 30.78852 26 ALA B CA 1
ATOM 705 C C . ALA B 1 26 ? 10.81415 21.95139 42.03321 1.000 31.27656 26 ALA B C 1
ATOM 706 O O . ALA B 1 26 ? 9.76743 21.36359 42.32883 1.000 30.65848 26 ALA B O 1
ATOM 708 N N . GLU B 1 27 ? 10.90777 23.28191 42.03780 1.000 33.06077 27 GLU B N 1
ATOM 709 C CA . GLU B 1 27 ? 9.77097 24.10704 42.41819 1.000 30.78847 27 GLU B CA 1
ATOM 710 C C . GLU B 1 27 ? 8.68271 24.12249 41.35569 1.000 30.99875 27 GLU B C 1
ATOM 711 O O . GLU B 1 27 ? 7.52280 24.38288 41.68691 1.000 33.06494 27 GLU B O 1
ATOM 717 N N . ARG B 1 28 ? 9.02483 23.86577 40.09020 1.000 35.65314 28 ARG B N 1
ATOM 718 C CA . ARG B 1 28 ? 7.98624 23.69257 39.08028 1.000 36.87095 28 ARG B CA 1
ATOM 719 C C . ARG B 1 28 ? 7.14721 22.45717 39.37835 1.000 33.31721 28 ARG B C 1
ATOM 720 O O . ARG B 1 28 ? 5.91899 22.47945 39.23321 1.000 32.99301 28 ARG B O 1
ATOM 728 N N . ALA B 1 29 ? 7.79237 21.37368 39.81702 1.000 28.89637 29 ALA B N 1
ATOM 729 C CA . ALA B 1 29 ? 7.05727 20.16523 40.17169 1.000 31.78219 29 ALA B CA 1
ATOM 730 C C . ALA B 1 29 ? 6.22745 20.37370 41.43219 1.000 29.14510 29 ALA B C 1
ATOM 731 O O . ALA B 1 29 ? 5.09167 19.89593 41.51675 1.000 31.06374 29 ALA B O 1
ATOM 733 N N . ILE B 1 30 ? 6.77156 21.09563 42.41509 1.000 27.63575 30 ILE B N 1
ATOM 734 C CA . ILE B 1 30 ? 6.05911 21.30705 43.67358 1.000 28.51737 30 ILE B CA 1
ATOM 735 C C . ILE B 1 30 ? 4.80579 22.14662 43.44962 1.000 31.99963 30 ILE B C 1
ATOM 736 O O . ILE B 1 30 ? 3.76210 21.90980 44.07215 1.000 32.39819 30 ILE B O 1
ATOM 741 N N . TYR B 1 31 ? 4.88420 23.13305 42.55263 1.000 31.49384 31 TYR B N 1
ATOM 742 C CA . TYR B 1 31 ? 3.71342 23.94392 42.23003 1.000 27.15460 31 TYR B CA 1
ATOM 743 C C . TYR B 1 31 ? 2.56368 23.07678 41.72700 1.000 30.41609 31 TYR B C 1
ATOM 744 O O . TYR B 1 31 ? 1.41542 23.23639 42.15480 1.000 30.30231 31 TYR B O 1
ATOM 753 N N . LEU B 1 32 ? 2.85903 22.14477 40.81698 1.000 28.44297 32 LEU B N 1
ATOM 754 C CA . LEU B 1 32 ? 1.81270 21.28517 40.27102 1.000 30.98983 32 LEU B CA 1
ATOM 755 C C . LEU B 1 32 ? 1.24489 20.35433 41.33655 1.000 25.71079 32 LEU B C 1
ATOM 756 O O . LEU B 1 32 ? 0.04041 20.07657 41.34809 1.000 33.20952 32 LEU B O 1
ATOM 761 N N . ALA B 1 33 ? 2.09440 19.86332 42.24162 1.000 26.41798 33 ALA B N 1
ATOM 762 C CA . ALA B 1 33 ? 1.61000 19.00097 43.31617 1.000 32.02610 33 ALA B CA 1
ATOM 763 C C . ALA B 1 33 ? 0.70827 19.76774 44.27366 1.000 31.80974 33 ALA B C 1
ATOM 764 O O . ALA B 1 33 ? -0.36358 19.27878 44.64745 1.000 31.14030 33 ALA B O 1
ATOM 766 N N . LYS B 1 34 ? 1.13162 20.96627 44.68975 1.000 29.77465 34 LYS B N 1
ATOM 767 C CA . LYS B 1 34 ? 0.27843 21.80908 45.52169 1.000 29.03107 34 LYS B CA 1
ATOM 768 C C . LYS B 1 34 ? -1.04713 22.09500 44.83456 1.000 32.87410 34 LYS B C 1
ATOM 769 O O . LYS B 1 34 ? -2.10005 22.11198 45.48199 1.000 34.80826 34 LYS B O 1
ATOM 775 N N . MET B 1 35 ? -1.01189 22.33107 43.52180 1.000 30.75147 35 MET B N 1
ATOM 776 C CA . MET B 1 35 ? -2.22991 22.68285 42.80314 1.000 31.60981 35 MET B CA 1
ATOM 777 C C . MET B 1 35 ? -3.20492 21.51651 42.75767 1.000 31.95737 35 MET B C 1
ATOM 778 O O . MET B 1 35 ? -4.42092 21.71648 42.85195 1.000 35.58084 35 MET B O 1
ATOM 783 N N . ILE B 1 36 ? -2.69294 20.29357 42.60820 1.000 34.04613 36 ILE B N 1
ATOM 784 C CA . ILE B 1 36 ? -3.55832 19.11703 42.62582 1.000 36.40426 36 ILE B CA 1
ATOM 785 C C . ILE B 1 36 ? -4.22167 18.97235 43.98944 1.000 41.71284 36 ILE B C 1
ATOM 786 O O . ILE B 1 36 ? -5.43398 18.74572 44.09211 1.000 39.36911 36 ILE B O 1
ATOM 791 N N . ALA B 1 37 ? -3.43189 19.10953 45.05785 1.000 33.63822 37 ALA B N 1
ATOM 792 C CA . ALA B 1 37 ? -3.97167 19.01642 46.41013 1.000 38.34189 37 ALA B CA 1
ATOM 793 C C . ALA B 1 37 ? -5.07116 20.04468 46.63685 1.000 39.62298 37 ALA B C 1
ATOM 794 O O . ALA B 1 37 ? -6.15877 19.71473 47.12199 1.000 45.34548 37 ALA B O 1
ATOM 796 N N . ALA B 1 38 ? -4.80381 21.30292 46.28279 1.000 39.00018 38 ALA B N 1
ATOM 797 C CA . ALA B 1 38 ? -5.80294 22.34819 46.47248 1.000 34.55626 38 ALA B CA 1
ATOM 798 C C . ALA B 1 38 ? -7.02544 22.10830 45.59579 1.000 44.99536 38 ALA B C 1
ATOM 799 O O . ALA B 1 38 ? -8.15898 22.37134 46.01534 1.000 46.29395 38 ALA B O 1
ATOM 801 N N . GLU B 1 39 ? -6.81481 21.60755 44.37349 1.000 42.47039 39 GLU B N 1
ATOM 802 C CA . GLU B 1 39 ? -7.93850 21.32433 43.48371 1.000 48.14029 39 GLU B CA 1
ATOM 803 C C . GLU B 1 39 ? -8.85746 20.26194 44.07118 1.000 47.49194 39 GLU B C 1
ATOM 804 O O . GLU B 1 39 ? -10.08386 20.35285 43.94637 1.000 52.13231 39 GLU B O 1
ATOM 810 N N . ASN B 1 40 ? -8.28700 19.24488 44.71205 1.000 45.63884 40 ASN B N 1
ATOM 811 C CA . ASN B 1 40 ? -9.06826 18.17729 45.31554 1.000 44.73912 40 ASN B CA 1
ATOM 812 C C . ASN B 1 40 ? -9.50472 18.50300 46.73705 1.000 50.24723 40 ASN B C 1
ATOM 813 O O . ASN B 1 40 ? -9.94131 17.59994 47.45899 1.000 54.29228 40 ASN B O 1
ATOM 818 N N . SER B 1 41 ? -9.40611 19.76852 47.14363 1.000 49.75558 41 SER B N 1
ATOM 819 C CA . SER B 1 41 ? -9.79120 20.21913 48.48024 1.000 48.20631 41 SER B CA 1
ATOM 820 C C . SER B 1 41 ? -9.15806 19.33745 49.55605 1.000 56.41502 41 SER B C 1
ATOM 821 O O . SER B 1 41 ? -9.83417 18.73931 50.39518 1.000 56.24255 41 SER B O 1
ATOM 824 N N . ASP B 1 42 ? -7.82599 19.26728 49.51317 1.000 47.93398 42 ASP B N 1
ATOM 825 C CA . ASP B 1 42 ? -7.03710 18.41118 50.39533 1.000 50.28326 42 ASP B CA 1
ATOM 826 C C . ASP B 1 42 ? -6.10251 19.29969 51.20838 1.000 45.97680 42 ASP B C 1
ATOM 827 O O . ASP B 1 42 ? -4.91228 19.42967 50.88467 1.000 47.11034 42 ASP B O 1
ATOM 832 N N . PRO B 1 43 ? -6.60779 19.92770 52.27187 1.000 52.75347 43 PRO 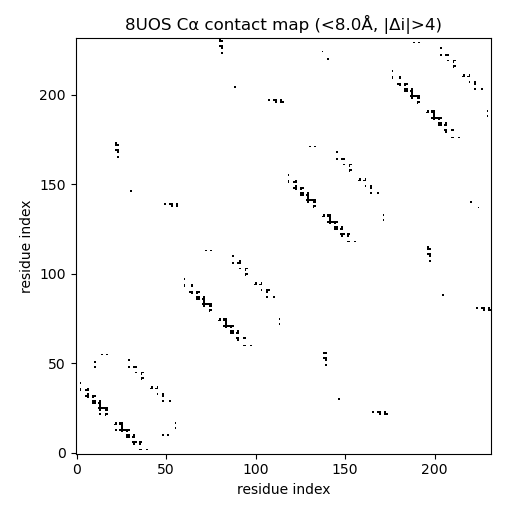B N 1
ATOM 833 C CA . PRO B 1 43 ? -5.74526 20.80956 53.07372 1.000 51.33439 43 PRO B CA 1
ATOM 834 C C . PRO B 1 43 ? -4.63329 20.06194 53.77839 1.000 44.03184 43 PRO B C 1
ATOM 835 O O . PRO B 1 43 ? -3.53020 20.60149 53.92993 1.000 45.55501 43 PRO B O 1
ATOM 839 N N . GLU B 1 44 ? -4.89187 18.82395 54.20302 1.000 53.85647 44 GLU B N 1
ATOM 840 C CA . GLU B 1 44 ? -3.87378 18.03927 54.89227 1.000 49.57042 44 GLU B CA 1
ATOM 841 C C . GLU B 1 44 ? -2.69555 17.73736 53.97386 1.000 43.78796 44 GLU B C 1
ATOM 842 O O . GLU B 1 44 ? -1.53515 17.94249 54.34669 1.000 43.06377 44 GLU B O 1
ATOM 848 N N . LEU B 1 45 ? -2.97635 17.24892 52.76283 1.000 45.47296 45 LEU B N 1
ATOM 849 C CA . LEU B 1 45 ? -1.90380 16.95576 51.81648 1.000 41.30786 45 LEU B CA 1
ATOM 850 C C . LEU B 1 45 ? -1.17774 18.22581 51.39143 1.000 38.14173 45 LEU B C 1
ATOM 851 O O . LEU B 1 45 ? 0.04974 18.22573 51.23854 1.000 35.85604 45 LEU B O 1
ATOM 856 N N . PHE B 1 46 ? -1.92040 19.31844 51.19502 1.000 35.21105 46 PHE B N 1
ATOM 857 C CA . PHE B 1 46 ? -1.29845 20.58649 50.82710 1.000 36.63662 46 PHE B CA 1
ATOM 858 C C . PHE B 1 46 ? -0.27053 21.01436 51.86572 1.000 36.82113 46 PHE B C 1
ATOM 859 O O . PHE B 1 46 ? 0.83442 21.44369 51.51718 1.000 35.72284 46 PHE B O 1
ATOM 867 N N . GLU B 1 47 ? -0.61833 20.90565 53.14860 1.000 35.36526 47 GLU B N 1
ATOM 868 C CA . GLU B 1 47 ? 0.32935 21.25109 54.20032 1.000 39.62700 47 GLU B CA 1
ATOM 869 C C . GLU B 1 47 ? 1.50417 20.28166 54.22909 1.000 41.59487 47 GLU B C 1
ATOM 870 O O . GLU B 1 47 ? 2.63952 20.69787 54.48366 1.000 46.02369 47 GLU B O 1
ATOM 876 N N . GLU B 1 48 ? 1.25927 18.99670 53.95286 1.000 39.56591 48 GLU B N 1
ATOM 877 C CA . GLU B 1 48 ? 2.35422 18.03179 53.90718 1.000 39.83038 48 GLU B CA 1
ATOM 878 C C . GLU B 1 48 ? 3.30423 18.32833 52.75341 1.000 42.05610 48 GLU B C 1
ATOM 879 O O . GLU B 1 48 ? 4.51821 18.13161 52.87830 1.000 39.25237 48 GLU B O 1
ATOM 885 N N . ILE B 1 49 ? 2.77148 18.79599 51.62120 1.000 32.63654 49 ILE B N 1
ATOM 886 C CA . ILE B 1 49 ? 3.62608 19.21113 50.51018 1.000 32.44076 49 ILE B CA 1
ATOM 887 C C . ILE B 1 49 ? 4.48302 20.40181 50.92227 1.000 34.52151 49 ILE B C 1
ATOM 888 O O . ILE B 1 49 ? 5.67845 20.47038 50.60810 1.000 37.48584 49 ILE B O 1
ATOM 893 N N . GLU B 1 50 ? 3.88272 21.35736 51.63991 1.000 35.37232 50 GLU B N 1
ATOM 894 C CA . GLU B 1 50 ? 4.64876 22.48244 52.16682 1.000 38.08615 50 GLU B CA 1
ATOM 895 C C . GLU B 1 50 ? 5.76304 22.01271 53.09521 1.000 34.61262 50 GLU B C 1
ATOM 896 O O . GLU B 1 50 ? 6.88209 22.53468 53.04369 1.000 36.66546 50 GLU B O 1
ATOM 902 N N . GLU B 1 51 ? 5.47660 21.02883 53.95510 1.000 38.92303 51 GLU B N 1
ATOM 903 C CA . GLU B 1 51 ? 6.51322 20.49111 54.83410 1.000 39.52455 51 GLU B CA 1
ATOM 904 C C . GLU B 1 51 ? 7.60348 19.79181 54.03193 1.000 37.33251 51 GLU B C 1
ATOM 905 O O . GLU B 1 51 ? 8.79545 19.94176 54.32610 1.000 40.88569 51 GLU B O 1
ATOM 911 N N . PHE B 1 52 ? 7.20888 19.01279 53.02113 1.000 34.11276 52 PHE B N 1
ATOM 912 C CA . PHE B 1 52 ? 8.17351 18.40536 52.10782 1.000 39.46781 52 PHE B CA 1
ATOM 913 C C . PHE B 1 52 ? 9.04795 19.46920 51.45556 1.000 35.31384 52 PHE B C 1
ATOM 914 O O . PHE B 1 52 ? 10.27326 19.32530 51.37547 1.000 34.53584 52 PHE B O 1
ATOM 922 N N . GLU B 1 53 ? 8.42554 20.55861 51.00317 1.000 34.12837 53 GLU B N 1
ATOM 923 C CA . GLU B 1 53 ? 9.15033 21.64200 50.34754 1.000 34.46708 53 GLU B CA 1
ATOM 924 C C . GLU B 1 53 ? 10.14824 22.29711 51.29669 1.000 37.40676 53 GLU B C 1
ATOM 925 O O . GLU B 1 53 ? 11.29064 22.58175 50.91683 1.000 37.73851 53 GLU B O 1
ATOM 931 N N . LYS B 1 54 ? 9.72862 22.54615 52.54114 1.000 39.66612 54 LYS B N 1
ATOM 932 C CA . LYS B 1 54 ? 10.61570 23.17971 53.51371 1.000 34.83005 54 LYS B CA 1
ATOM 933 C C . LYS B 1 54 ? 11.84433 22.32033 53.78372 1.000 42.18088 54 LYS B C 1
ATOM 934 O O . LYS B 1 54 ? 12.96328 22.83815 53.88555 1.000 46.60400 54 LYS B O 1
ATOM 940 N N . GLU B 1 55 ? 11.65639 21.00257 53.89564 1.000 39.69378 55 GLU B N 1
ATOM 941 C CA . GLU B 1 55 ? 12.78713 20.10858 54.12331 1.000 42.61184 55 GLU B CA 1
ATOM 942 C C . GLU B 1 55 ? 13.76558 20.14862 52.95601 1.000 40.07543 55 GLU B C 1
ATOM 943 O O . GLU B 1 55 ? 14.98463 20.17469 53.16109 1.000 45.64283 55 GLU B O 1
ATOM 949 N N . LEU B 1 56 ? 13.25068 20.15579 51.72294 1.000 40.17864 56 LEU B N 1
ATOM 950 C CA . LEU B 1 56 ? 14.11665 20.27612 50.55271 1.000 40.71231 56 LEU B CA 1
ATOM 951 C C . LEU B 1 56 ? 14.91583 21.57121 50.59390 1.000 39.28794 56 LEU B C 1
ATOM 952 O O . LEU B 1 56 ? 16.14276 21.56474 50.44385 1.000 46.38138 56 LEU B O 1
ATOM 957 N N . LEU B 1 57 ? 14.22923 22.69758 50.79842 1.000 38.67986 57 LEU B N 1
ATOM 958 C CA . LEU B 1 57 ? 14.87386 24.00243 50.71683 1.000 43.06987 57 LEU B CA 1
ATOM 959 C C . LEU B 1 57 ? 15.85588 24.24816 51.85441 1.000 43.21351 57 LEU B C 1
ATOM 960 O O . LEU B 1 57 ? 16.76524 25.07030 51.70091 1.000 49.58429 57 LEU B O 1
ATOM 965 N N . GLU B 1 58 ? 15.69587 23.56896 52.98474 1.000 50.62027 58 GLU B N 1
ATOM 966 C CA . GLU B 1 58 ? 16.60085 23.75694 54.11167 1.000 48.67776 58 GLU B CA 1
ATOM 967 C C . GLU B 1 58 ? 17.38093 22.48142 54.40674 1.000 51.74904 58 GLU B C 1
ATOM 968 O O . GLU B 1 58 ? 18.50954 22.53165 54.89771 1.000 58.88969 58 GLU B O 1
ATOM 974 N N . SER C 1 1 ? 0.64199 47.26664 10.55350 1.000 56.25886 1 SER C N 1
ATOM 975 C CA . SER C 1 1 ? -0.48252 46.33858 10.61578 1.000 53.00413 1 SER C CA 1
ATOM 976 C C . SER C 1 1 ? -0.44891 45.53403 11.90978 1.000 58.48072 1 SER C C 1
ATOM 977 O O . SER C 1 1 ? 0.57464 45.48437 12.59095 1.000 53.65705 1 SER C O 1
ATOM 980 N N . ASP C 1 2 ? -1.57610 44.89774 12.23921 1.000 56.78622 2 ASP C N 1
ATOM 981 C CA . ASP C 1 2 ? -1.65345 44.12570 13.47553 1.000 54.33886 2 ASP C CA 1
ATOM 982 C C . ASP C 1 2 ? -0.73167 42.91531 13.43237 1.000 50.19748 2 ASP C C 1
ATOM 983 O O . ASP C 1 2 ? -0.16519 42.52299 14.45978 1.000 48.24842 2 ASP C O 1
ATOM 988 N N . GLU C 1 3 ? -0.57416 42.30480 12.25426 1.000 45.13578 3 GLU C N 1
ATOM 989 C CA . GLU C 1 3 ? 0.35901 41.19095 12.11706 1.000 48.72149 3 GLU C CA 1
ATOM 990 C C . GLU C 1 3 ? 1.76251 41.60490 12.53658 1.000 40.23406 3 GLU C C 1
ATOM 991 O O . GLU C 1 3 ? 2.41128 40.93024 13.34211 1.000 42.76957 3 GLU C O 1
ATOM 997 N N . GLU C 1 4 ? 2.24075 42.72891 12.00259 1.000 44.22462 4 GLU C N 1
ATOM 998 C CA . GLU C 1 4 ? 3.58052 43.20029 12.33186 1.000 47.19035 4 GLU C CA 1
ATOM 999 C C . GLU C 1 4 ? 3.69602 43.55864 13.80710 1.000 39.61332 4 GLU C C 1
ATOM 1000 O O . GLU C 1 4 ? 4.69885 43.23266 14.45129 1.000 38.16808 4 GLU C O 1
ATOM 1006 N N . GLU C 1 5 ? 2.67490 44.21826 14.36065 1.000 37.44792 5 GLU C N 1
ATOM 1007 C CA . GLU C 1 5 ? 2.73286 44.63852 15.75714 1.000 39.80207 5 GLU C CA 1
ATOM 1008 C C . GLU C 1 5 ? 2.77619 43.43916 16.69738 1.000 37.13682 5 GLU C C 1
ATOM 1009 O O . GLU C 1 5 ? 3.51720 43.44594 17.68665 1.000 39.21011 5 GLU C O 1
ATOM 1015 N N . LYS C 1 6 ? 1.99655 42.39615 16.40253 1.000 36.64018 6 LYS C N 1
ATOM 1016 C CA . LYS C 1 6 ? 2.01161 41.20126 17.24259 1.000 36.39978 6 LYS C CA 1
ATOM 1017 C C . LYS C 1 6 ? 3.33694 40.45813 17.12063 1.000 31.43232 6 LYS C C 1
ATOM 1018 O O . LYS C 1 6 ? 3.92091 40.04305 18.12864 1.000 35.67298 6 LYS C O 1
ATOM 1024 N N . VAL C 1 7 ? 3.82537 40.27371 15.89146 1.000 37.62370 7 VAL C N 1
ATOM 1025 C CA . VAL C 1 7 ? 5.10013 39.58682 15.68921 1.000 34.86077 7 VAL C CA 1
ATOM 1026 C C . VAL C 1 7 ? 6.22655 40.35151 16.37355 1.000 30.93223 7 VAL C C 1
ATOM 1027 O O . VAL C 1 7 ? 7.08637 39.76416 17.04027 1.000 33.03345 7 VAL C O 1
ATOM 1031 N N . ARG C 1 8 ? 6.23591 41.67540 16.21147 1.000 35.91681 8 ARG C N 1
ATOM 1032 C CA . ARG C 1 8 ? 7.20886 42.50858 16.90934 1.000 33.45518 8 ARG C CA 1
ATOM 1033 C C . ARG C 1 8 ? 7.14221 42.27461 18.41217 1.000 35.19386 8 ARG C C 1
ATOM 1034 O O . ARG C 1 8 ? 8.16891 42.07362 19.06902 1.000 31.73123 8 ARG C O 1
ATOM 1042 N N . PHE C 1 9 ? 5.92749 42.27572 18.96552 1.000 33.00970 9 PHE C N 1
ATOM 1043 C CA . PHE C 1 9 ? 5.73849 42.07060 20.39817 1.000 35.62754 9 PHE C CA 1
ATOM 1044 C C . PHE C 1 9 ? 6.35377 40.75496 20.86321 1.000 37.29047 9 PHE C C 1
ATOM 1045 O O . PHE C 1 9 ? 7.02497 40.70122 21.89974 1.000 34.09260 9 PHE C O 1
ATOM 1053 N N . TYR C 1 10 ? 6.14797 39.68204 20.09627 1.000 32.41331 10 TYR C N 1
ATOM 1054 C CA . TYR C 1 10 ? 6.61991 38.36971 20.52685 1.000 33.06965 10 TYR C CA 1
ATOM 1055 C C . TYR C 1 10 ? 8.11940 38.20334 20.32541 1.000 28.03534 10 TYR C C 1
ATOM 1056 O O . TYR C 1 10 ? 8.78209 37.55693 21.14464 1.000 33.83457 10 TYR C O 1
ATOM 1065 N N . LEU C 1 11 ? 8.67367 38.76681 19.25148 1.000 29.42949 11 LEU C N 1
ATOM 1066 C CA . LEU C 1 11 ? 10.11806 38.69505 19.06505 1.000 27.56331 11 LEU C CA 1
ATOM 1067 C C . LEU C 1 11 ? 10.85536 39.52681 20.10498 1.000 31.89409 11 LEU C C 1
ATOM 1068 O O . LEU C 1 11 ? 11.96590 39.16530 20.51164 1.000 33.32562 11 LEU C O 1
ATOM 1073 N N . GLU C 1 12 ? 10.25923 40.63727 20.54565 1.000 31.36221 12 GLU C N 1
ATOM 1074 C CA . GLU C 1 12 ? 10.85465 41.40668 21.63192 1.000 29.37381 12 GLU C CA 1
ATOM 1075 C C . GLU C 1 12 ? 10.81658 40.62029 22.93486 1.000 29.27195 12 GLU C C 1
ATOM 1076 O O . GLU C 1 12 ? 11.78889 40.62205 23.69810 1.000 36.31319 12 GLU C O 1
ATOM 1082 N N . GLN C 1 13 ? 9.70300 39.93122 23.20001 1.000 32.42467 13 GLN C N 1
ATOM 1083 C CA . GLN C 1 13 ? 9.64153 39.03647 24.35144 1.000 37.04721 13 GLN C CA 1
ATOM 1084 C C . GLN C 1 13 ? 10.70797 37.95490 24.26382 1.000 32.29010 13 GLN C C 1
ATOM 1085 O O . GLN C 1 13 ? 11.38406 37.65863 25.25522 1.000 36.97118 13 GLN C O 1
ATOM 1091 N N . ALA C 1 14 ? 10.86818 37.35158 23.08276 1.000 28.81402 14 ALA C N 1
ATOM 1092 C CA . ALA C 1 14 ? 11.82995 36.26637 22.92381 1.000 30.99635 14 ALA C CA 1
ATOM 1093 C C . ALA C 1 14 ? 13.25120 36.74744 23.17712 1.000 38.51158 14 ALA C C 1
ATOM 1094 O O . ALA C 1 14 ? 14.05744 36.03284 23.78389 1.000 36.47723 14 ALA C O 1
ATOM 1096 N N . GLU C 1 15 ? 13.57752 37.95790 22.72022 1.000 35.68553 15 GLU C N 1
ATOM 1097 C CA . GLU C 1 15 ? 14.91509 38.49615 22.94121 1.000 36.32666 15 GLU C CA 1
ATOM 1098 C C . GLU C 1 15 ? 15.14758 38.78512 24.41969 1.000 39.41901 15 GLU C C 1
ATOM 1099 O O . GLU C 1 15 ? 16.20993 38.46853 24.96769 1.000 40.09071 15 GLU C O 1
ATOM 1105 N N . ILE C 1 16 ? 14.15496 39.38433 25.08366 1.000 37.75631 16 ILE C N 1
ATOM 1106 C CA . ILE C 1 16 ? 14.25657 39.64735 26.51858 1.000 38.77143 16 ILE C CA 1
ATOM 1107 C C . ILE C 1 16 ? 14.46556 38.34717 27.28485 1.000 35.31193 16 ILE C C 1
ATOM 1108 O O . ILE C 1 16 ? 15.36352 38.23793 28.12881 1.000 38.95755 16 ILE C O 1
ATOM 1113 N N . HIS C 1 17 ? 13.64034 37.33829 26.99607 1.000 39.49664 17 HIS C N 1
ATOM 1114 C CA . HIS C 1 17 ? 13.75490 36.06691 27.70218 1.000 37.08092 17 HIS C CA 1
ATOM 1115 C C . HIS C 1 17 ? 15.09417 35.39784 27.42863 1.000 41.94058 17 HIS C C 1
ATOM 1116 O O . HIS C 1 17 ? 15.67819 34.77653 28.32435 1.000 40.75066 17 HIS C O 1
ATOM 1123 N N . TYR C 1 18 ? 15.60213 35.51635 26.19986 1.000 36.86132 18 TYR C N 1
ATOM 1124 C CA . TYR C 1 18 ? 16.87196 34.87426 25.87814 1.000 40.60530 18 TYR C CA 1
ATOM 1125 C C . TYR C 1 18 ? 18.03065 35.54330 26.60772 1.000 42.81152 18 TYR C C 1
ATOM 1126 O O . TYR C 1 18 ? 18.93447 34.86013 27.10407 1.000 42.46766 18 TYR C O 1
ATOM 1135 N N . ARG C 1 19 ? 18.02056 36.87816 26.68340 1.000 39.73972 19 ARG C N 1
ATOM 1136 C CA . ARG C 1 19 ? 19.06708 37.59410 27.40707 1.000 38.60598 19 ARG C CA 1
ATOM 1137 C C . ARG C 1 19 ? 19.09143 37.21151 28.88246 1.000 45.98881 19 ARG C C 1
ATOM 1138 O O . ARG C 1 19 ? 20.13676 37.31434 29.53499 1.000 42.15465 19 ARG C O 1
ATOM 1146 N N . LEU C 1 20 ? 17.95976 36.76480 29.42186 1.000 41.94944 20 LEU C N 1
ATOM 1147 C CA . LEU C 1 20 ? 17.85331 36.39698 30.82604 1.000 44.04044 20 LEU C CA 1
ATOM 1148 C C . LEU C 1 20 ? 18.20273 34.93904 31.09058 1.000 46.99984 20 LEU C C 1
ATOM 1149 O O . LEU C 1 20 ? 18.09633 34.49067 32.23681 1.000 44.42112 20 LEU C O 1
ATOM 1154 N N . GLY C 1 21 ? 18.62535 34.19473 30.07365 1.000 46.44493 21 GLY C N 1
ATOM 1155 C CA . GLY C 1 21 ? 18.96209 32.80142 30.26423 1.000 46.92811 21 GLY C CA 1
ATOM 1156 C C . GLY C 1 21 ? 17.77890 31.86610 30.28584 1.000 45.79150 21 GLY C C 1
ATOM 1157 O O . GLY C 1 21 ? 17.85271 30.80405 30.91472 1.000 47.58339 21 GLY C O 1
ATOM 1158 N N . ASP C 1 22 ? 16.68299 32.22283 29.61639 1.000 36.39663 22 ASP C N 1
ATOM 1159 C CA . ASP C 1 22 ? 15.48520 31.39043 29.54587 1.000 42.51595 22 ASP C CA 1
ATOM 1160 C C . ASP C 1 22 ? 15.17704 31.08649 28.08293 1.000 39.94228 22 ASP C C 1
ATOM 1161 O O . ASP C 1 22 ? 14.25931 31.67537 27.49483 1.000 37.60088 22 ASP C O 1
ATOM 1166 N N . PRO C 1 23 ? 15.92773 30.16943 27.46375 1.000 40.34389 23 PRO C N 1
ATOM 1167 C CA . PRO C 1 23 ? 15.68446 29.87060 26.04255 1.000 32.57615 23 PRO C CA 1
ATOM 1168 C C . PRO C 1 23 ? 14.29809 29.32435 25.76544 1.000 34.97668 23 PRO C C 1
ATOM 1169 O O . PRO C 1 23 ? 13.74936 29.57919 24.68623 1.000 35.77616 23 PRO C O 1
ATOM 1173 N N . GLU C 1 24 ? 13.70800 28.58784 26.70953 1.000 39.51815 24 GLU C N 1
ATOM 1174 C CA . GLU C 1 24 ? 12.40061 27.98914 26.46185 1.000 41.08409 24 GLU C CA 1
ATOM 1175 C C . GLU C 1 24 ? 11.31145 29.04956 26.35780 1.000 37.58466 24 GLU C C 1
ATOM 1176 O O . GLU C 1 24 ? 10.45846 28.98161 25.46496 1.000 32.83368 24 GLU C O 1
ATOM 1182 N N . ALA C 1 25 ? 11.31796 30.03338 27.26233 1.000 35.66771 25 ALA C N 1
ATOM 1183 C CA . ALA C 1 25 ? 10.36184 31.13218 27.15907 1.000 38.11582 25 ALA C CA 1
ATOM 1184 C C . ALA C 1 25 ? 10.55883 31.91120 25.86340 1.000 30.63261 25 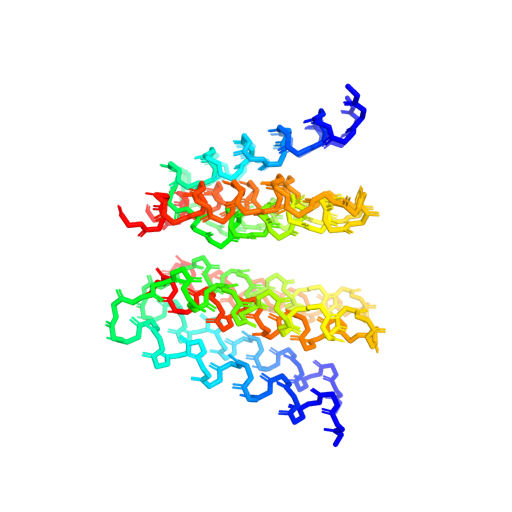ALA C C 1
ATOM 1185 O O . ALA C 1 25 ? 9.58708 32.37410 25.25527 1.000 35.16991 25 ALA C O 1
ATOM 1187 N N . ALA C 1 26 ? 11.81030 32.06820 25.42845 1.000 32.61613 26 ALA C N 1
ATOM 1188 C CA . ALA C 1 26 ? 12.07892 32.68621 24.13472 1.000 31.23708 26 ALA C CA 1
ATOM 1189 C C . ALA C 1 26 ? 11.47307 31.86317 23.00583 1.000 32.62723 26 ALA C C 1
ATOM 1190 O O . ALA C 1 26 ? 10.83116 32.40574 22.10072 1.000 33.04579 26 ALA C O 1
ATOM 1192 N N . GLU C 1 27 ? 11.65408 30.54103 23.05391 1.000 31.05049 27 GLU C N 1
ATOM 1193 C CA . GLU C 1 27 ? 11.09694 29.67825 22.01670 1.000 31.62561 27 GLU C CA 1
ATOM 1194 C C . GLU C 1 27 ? 9.57443 29.65090 22.04938 1.000 31.02343 27 GLU C C 1
ATOM 1195 O O . GLU C 1 27 ? 8.93968 29.47130 21.00417 1.000 32.14946 27 GLU C O 1
ATOM 1201 N N . ARG C 1 28 ? 8.97119 29.81964 23.22756 1.000 32.32833 28 ARG C N 1
ATOM 1202 C CA . ARG C 1 28 ? 7.51645 29.90195 23.29861 1.000 33.42362 28 ARG C CA 1
ATOM 1203 C C . ARG C 1 28 ? 7.00530 31.15019 22.59564 1.000 29.48879 28 ARG C C 1
ATOM 1204 O O . ARG C 1 28 ? 5.98268 31.10659 21.90236 1.000 32.30885 28 ARG C O 1
ATOM 1212 N N . ALA C 1 29 ? 7.70388 32.27430 22.76433 1.000 32.01439 29 ALA C N 1
ATOM 1213 C CA . ALA C 1 29 ? 7.30693 33.50026 22.08246 1.000 29.99380 29 ALA C CA 1
ATOM 1214 C C . ALA C 1 29 ? 7.50700 33.37829 20.57760 1.000 32.75208 29 ALA C C 1
ATOM 1215 O O . ALA C 1 29 ? 6.67774 33.85691 19.79597 1.000 32.58035 29 ALA C O 1
ATOM 1217 N N . ILE C 1 30 ? 8.59522 32.72878 20.15478 1.000 28.01998 30 ILE C N 1
ATOM 1218 C CA . ILE C 1 30 ? 8.87385 32.57663 18.72918 1.000 32.54768 30 ILE C CA 1
ATOM 1219 C C . ILE C 1 30 ? 7.84211 31.66221 18.07552 1.000 31.16385 30 ILE C C 1
ATOM 1220 O O . ILE C 1 30 ? 7.45698 31.86346 16.91649 1.000 32.86627 30 ILE C O 1
ATOM 1225 N N . TYR C 1 31 ? 7.36798 30.65266 18.81094 1.000 29.88845 31 TYR C N 1
ATOM 1226 C CA . TYR C 1 31 ? 6.29784 29.80144 18.29843 1.000 25.13083 31 TYR C CA 1
ATOM 1227 C C . TYR C 1 31 ? 5.06417 30.62470 17.95403 1.000 28.79483 31 TYR C C 1
ATOM 1228 O O . TYR C 1 31 ? 4.44400 30.42944 16.90221 1.000 33.31295 31 TYR C O 1
ATOM 1237 N N . LEU C 1 32 ? 4.69323 31.55487 18.83587 1.000 30.32794 32 LEU C N 1
ATOM 1238 C CA . LEU C 1 32 ? 3.52153 32.38735 18.58393 1.000 32.34103 32 LEU C CA 1
ATOM 1239 C C . LEU C 1 32 ? 3.76256 33.34397 17.42414 1.000 28.02305 32 LEU C C 1
ATOM 1240 O O . LEU C 1 32 ? 2.85786 33.59253 16.61965 1.000 34.03635 32 LEU C O 1
ATOM 1245 N N . ALA C 1 33 ? 4.97383 33.89318 17.32412 1.000 27.78956 33 ALA C N 1
ATOM 1246 C CA . ALA C 1 33 ? 5.30124 34.76075 16.19857 1.000 30.28341 33 ALA C CA 1
ATOM 1247 C C . ALA C 1 33 ? 5.19429 34.00166 14.88324 1.000 35.67651 33 ALA C C 1
ATOM 1248 O O . ALA C 1 33 ? 4.58265 34.48460 13.92415 1.000 27.73589 33 ALA C O 1
ATOM 1250 N N . LYS C 1 34 ? 5.77788 32.79913 14.82598 1.000 29.06798 34 LYS C N 1
ATOM 1251 C CA . LYS C 1 34 ? 5.67901 31.97663 13.62352 1.000 26.72348 34 LYS C CA 1
ATOM 1252 C C . LYS C 1 34 ? 4.22778 31.67981 13.27202 1.000 35.42295 34 LYS C C 1
ATOM 1253 O O . LYS C 1 34 ? 3.84322 31.73298 12.09754 1.000 33.84187 34 LYS C O 1
ATOM 1259 N N . MET C 1 35 ? 3.40862 31.35791 14.27807 1.000 31.62941 35 MET C N 1
ATOM 1260 C CA . MET C 1 35 ? 2.00828 31.03880 14.01911 1.000 31.35558 35 MET C CA 1
ATOM 1261 C C . MET C 1 35 ? 1.28319 32.21111 13.37436 1.000 35.09551 35 MET C C 1
ATOM 1262 O O . MET C 1 35 ? 0.47224 32.02124 12.46198 1.000 32.81643 35 MET C O 1
ATOM 1267 N N . ILE C 1 36 ? 1.56549 33.43108 13.83120 1.000 28.34068 36 ILE C N 1
ATOM 1268 C CA . ILE C 1 36 ? 0.89336 34.60712 13.28615 1.000 31.67557 36 ILE C CA 1
ATOM 1269 C C . ILE C 1 36 ? 1.24656 34.79144 11.81409 1.000 34.14000 36 ILE C C 1
ATOM 1270 O O . ILE C 1 36 ? 0.37166 35.02953 10.97175 1.000 37.64991 36 ILE C O 1
ATOM 1275 N N . ALA C 1 37 ? 2.53382 34.67206 11.48253 1.000 33.69939 37 ALA C N 1
ATOM 1276 C CA . ALA C 1 37 ? 2.95670 34.78496 10.09115 1.000 34.69987 37 ALA C CA 1
ATOM 1277 C C . ALA C 1 37 ? 2.30605 33.70641 9.23669 1.000 37.97512 37 ALA C C 1
ATOM 1278 O O . ALA C 1 37 ? 1.80713 33.98304 8.13980 1.000 39.99066 37 ALA C O 1
ATOM 1280 N N . ALA C 1 38 ? 2.29003 32.46727 9.73417 1.000 31.07891 38 ALA C N 1
ATOM 1281 C CA . ALA C 1 38 ? 1.66198 31.37982 8.99180 1.000 36.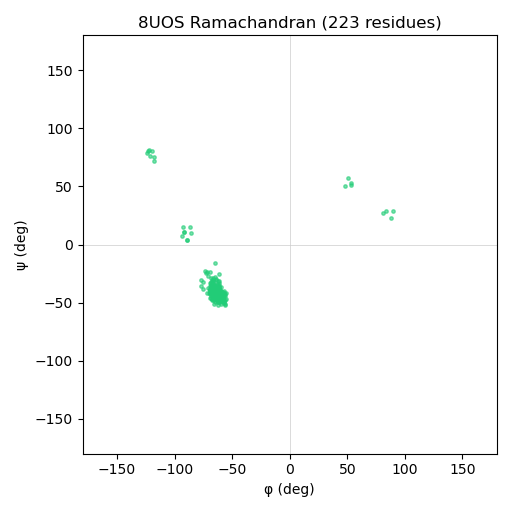18981 38 ALA C CA 1
ATOM 1282 C C . ALA C 1 38 ? 0.16245 31.60734 8.84154 1.000 44.35031 38 ALA C C 1
ATOM 1283 O O . ALA C 1 38 ? -0.41623 31.30336 7.79193 1.000 47.36956 38 ALA C O 1
ATOM 1285 N N . GLU C 1 39 ? -0.48386 32.14909 9.87869 1.000 39.32669 39 GLU C N 1
ATOM 1286 C CA . GLU C 1 39 ? -1.91656 32.4223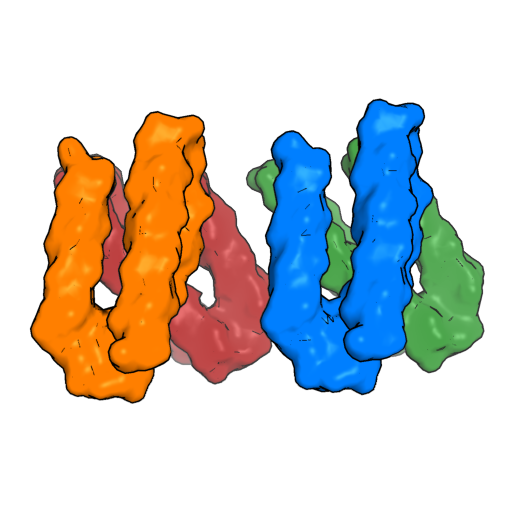7 9.79996 1.000 48.32372 39 GLU C CA 1
ATOM 1287 C C . GLU C 1 39 ? -2.23207 33.50722 8.77992 1.000 45.24082 39 GLU C C 1
ATOM 1288 O O . GLU C 1 39 ? -3.32500 33.51347 8.20273 1.000 50.46205 39 GLU C O 1
ATOM 1294 N N . ASN C 1 40 ? -1.30301 34.43262 8.54938 1.000 47.32541 40 ASN C N 1
ATOM 1295 C CA . ASN C 1 40 ? -1.50583 35.51005 7.59311 1.000 49.09543 40 ASN C CA 1
ATOM 1296 C C . ASN C 1 40 ? -0.97748 35.16748 6.20787 1.000 49.30154 40 ASN C C 1
ATOM 1297 O O . ASN C 1 40 ? -0.83064 36.06686 5.37355 1.000 55.66699 40 ASN C O 1
ATOM 1302 N N . SER C 1 41 ? -0.70258 33.88815 5.94767 1.000 49.71545 41 SER C N 1
ATOM 1303 C CA . SER C 1 41 ? -0.16297 33.43139 4.66711 1.000 49.05829 41 SER C CA 1
ATOM 1304 C C . SER C 1 41 ? 1.02291 34.29221 4.23964 1.000 54.91851 41 SER C C 1
ATOM 1305 O O . SER C 1 41 ? 1.09537 34.79247 3.11486 1.000 53.39229 41 SER C O 1
ATOM 1308 N N . ASP C 1 42 ? 1.96146 34.46750 5.16853 1.000 45.47674 42 ASP C N 1
ATOM 1309 C CA . ASP C 1 42 ? 3.11469 35.34585 4.99569 1.000 40.10802 42 ASP C CA 1
ATOM 1310 C C . ASP C 1 42 ? 4.38584 34.50544 5.06187 1.000 43.05592 42 ASP C C 1
ATOM 1311 O O . ASP C 1 42 ? 5.10190 34.51882 6.07281 1.000 44.13047 42 ASP C O 1
ATOM 1316 N N . PRO C 1 43 ? 4.69772 33.76077 3.99746 1.000 46.44555 43 PRO C N 1
ATOM 1317 C CA . PRO C 1 43 ? 5.87900 32.88454 4.04454 1.000 38.53342 43 PRO C CA 1
ATOM 1318 C C . PRO C 1 43 ? 7.18567 33.64515 4.17066 1.000 47.39562 43 PRO C C 1
ATOM 1319 O O . PRO C 1 43 ? 8.15128 33.11344 4.73245 1.000 41.84256 43 PRO C O 1
ATOM 1323 N N . GLU C 1 44 ? 7.24322 34.88291 3.67456 1.000 46.48879 44 GLU C N 1
ATOM 1324 C CA . GLU C 1 44 ? 8.47662 35.65696 3.76790 1.000 42.72997 44 GLU C CA 1
ATOM 1325 C C . GLU C 1 44 ? 8.74552 36.10481 5.20060 1.000 35.44295 44 GLU C C 1
ATOM 1326 O O . GLU C 1 44 ? 9.88925 36.04858 5.66764 1.000 37.94359 44 GLU C O 1
ATOM 1332 N N . LEU C 1 45 ? 7.71007 36.55256 5.91563 1.000 37.20866 45 LEU C N 1
ATOM 1333 C CA . LEU C 1 45 ? 7.89612 36.90385 7.32055 1.000 36.05877 45 LEU C CA 1
ATOM 1334 C C . LEU C 1 45 ? 8.19298 35.66611 8.15726 1.000 33.23989 45 LEU C C 1
ATOM 1335 O O . LEU C 1 45 ? 8.99174 35.72419 9.09855 1.000 34.15472 45 LEU C O 1
ATOM 1340 N N . PHE C 1 46 ? 7.56590 34.53616 7.82119 1.000 32.12036 46 PHE C N 1
ATOM 1341 C CA . PHE C 1 46 ? 7.85414 33.28316 8.51253 1.000 37.02515 46 PHE C CA 1
ATOM 1342 C C . PHE C 1 46 ? 9.33055 32.92306 8.39414 1.000 34.18574 46 PHE C C 1
ATOM 1343 O O . PHE C 1 46 ? 9.97034 32.54298 9.38108 1.000 35.28937 46 PHE C O 1
ATOM 1351 N N . GLU C 1 47 ? 9.88915 33.03914 7.18567 1.000 34.30537 47 GLU C N 1
ATOM 1352 C CA . GLU C 1 47 ? 11.30062 32.72559 6.98398 1.000 36.44043 47 GLU C CA 1
ATOM 1353 C C . GLU C 1 47 ? 12.21023 33.71372 7.70255 1.000 38.10429 47 GLU C C 1
ATOM 1354 O O . GLU C 1 47 ? 13.28999 33.33159 8.16765 1.000 36.61079 47 GLU C O 1
ATOM 1360 N N . GLU C 1 48 ? 11.80105 34.98115 7.79984 1.000 35.94256 48 GLU C N 1
ATOM 1361 C CA . GLU C 1 48 ? 12.60173 35.95450 8.53528 1.000 33.12315 48 GLU C CA 1
ATOM 1362 C C . GLU C 1 48 ? 12.59216 35.65503 10.02940 1.000 35.42451 48 GLU C C 1
ATOM 1363 O O . GLU C 1 48 ? 13.59439 35.87687 10.71964 1.000 34.15255 48 GLU C O 1
ATOM 1369 N N . ILE C 1 49 ? 11.46818 35.15056 10.54551 1.000 32.45240 49 ILE C N 1
ATOM 1370 C CA . ILE C 1 49 ? 11.41658 34.71986 11.94055 1.000 30.15820 49 ILE C CA 1
ATOM 1371 C C . ILE C 1 49 ? 12.34449 33.53250 12.16192 1.000 31.04127 49 ILE C C 1
ATOM 1372 O O . ILE C 1 49 ? 13.02303 33.43848 13.19182 1.000 33.41654 49 ILE C O 1
ATOM 1377 N N . GLU C 1 50 ? 12.39647 32.61177 11.19542 1.000 34.17982 50 GLU C N 1
ATOM 1378 C CA . GLU C 1 50 ? 13.34405 31.50388 11.27875 1.000 34.26871 50 GLU C CA 1
ATOM 1379 C C . GLU C 1 50 ? 14.78091 32.00782 11.30504 1.000 35.72572 50 GLU C C 1
ATOM 1380 O O . GLU C 1 50 ? 15.61574 31.48030 12.04920 1.000 32.27827 50 GLU C O 1
ATOM 1386 N N . GLU C 1 51 ? 15.09139 33.02056 10.48819 1.000 31.11876 51 GLU C N 1
ATOM 1387 C CA . GLU C 1 51 ? 16.42604 33.61300 10.51502 1.000 32.61778 51 GLU C CA 1
ATOM 1388 C C . GLU C 1 51 ? 16.70756 34.26428 11.86108 1.000 39.08840 51 GLU C C 1
ATOM 1389 O O . GLU C 1 51 ? 17.81458 34.14612 12.40028 1.000 36.12830 51 GLU C O 1
ATOM 1395 N N . PHE C 1 52 ? 15.71539 34.96697 12.40986 1.000 32.88740 52 PHE C N 1
ATOM 1396 C CA . PHE C 1 52 ? 15.84820 35.56639 13.73336 1.000 30.07831 52 PHE C CA 1
ATOM 1397 C C . PHE C 1 52 ? 16.11017 34.49919 14.78657 1.000 35.36181 52 PHE C C 1
ATOM 1398 O O . PHE C 1 52 ? 17.02016 34.62986 15.61355 1.000 33.60510 52 PHE C O 1
ATOM 1406 N N . GLU C 1 53 ? 15.31816 33.42590 14.75826 1.000 35.89052 53 GLU C N 1
ATOM 1407 C CA . GLU C 1 53 ? 15.48700 32.31517 15.68784 1.000 36.36640 53 GLU C CA 1
ATOM 1408 C C . GLU C 1 53 ? 16.88943 31.72454 15.59715 1.000 32.17618 53 GLU C C 1
ATOM 1409 O O . GLU C 1 53 ? 17.52349 31.43394 16.61681 1.000 38.59080 53 GLU C O 1
ATOM 1415 N N . LYS C 1 54 ? 17.39492 31.55858 14.37319 1.000 38.02586 54 LYS C N 1
ATOM 1416 C CA . LYS C 1 54 ? 18.69673 30.92689 14.17520 1.000 44.56723 54 LYS C CA 1
ATOM 1417 C C . LYS C 1 54 ? 19.81314 31.73741 14.82587 1.000 46.82605 54 LYS C C 1
ATOM 1418 O O . LYS C 1 54 ? 20.68510 31.18174 15.50383 1.000 49.03561 54 LYS C O 1
ATOM 1424 N N . GLU C 1 55 ? 19.79764 33.05941 14.63618 1.000 41.12466 55 GLU C N 1
ATOM 1425 C CA . GLU C 1 55 ? 20.85022 33.89942 15.20112 1.000 38.44216 55 GLU C CA 1
ATOM 1426 C C . GLU C 1 55 ? 20.79661 33.90778 16.72454 1.000 42.74945 55 GLU C C 1
ATOM 1427 O O . GLU C 1 55 ? 21.83807 33.98231 17.38693 1.000 51.17024 55 GLU C O 1
ATOM 1433 N N . LEU C 1 56 ? 19.59294 33.84271 17.29863 1.000 50.17631 56 LEU C N 1
ATOM 1434 C CA . LEU C 1 56 ? 19.47011 33.68928 18.74509 1.000 42.51273 56 LEU C CA 1
ATOM 1435 C C . LEU C 1 56 ? 20.09700 32.37964 19.20735 1.000 44.43188 56 LEU C C 1
ATOM 1436 O O . LEU C 1 56 ? 20.89895 32.35670 20.14761 1.000 50.44484 56 LEU C O 1
ATOM 1441 N N . LEU C 1 57 ? 19.73963 31.27450 18.54876 1.000 44.05022 57 LEU C N 1
ATOM 1442 C CA . LEU C 1 57 ? 20.18867 29.95786 18.98860 1.000 43.12053 57 LEU C CA 1
ATOM 1443 C C . LEU C 1 57 ? 21.68618 29.76513 18.79513 1.000 54.74696 57 LEU C C 1
ATOM 1444 O O . LEU C 1 57 ? 22.30973 29.00526 19.54404 1.000 55.66017 57 LEU C O 1
ATOM 1449 N N . GLU C 1 58 ? 22.27815 30.43359 17.81146 1.000 55.25625 58 GLU C N 1
ATOM 1450 C CA . GLU C 1 58 ? 23.67891 30.20628 17.47764 1.000 63.37096 58 GLU C CA 1
ATOM 1451 C C . GLU C 1 58 ? 24.57167 31.34545 17.96215 1.000 69.84970 58 GLU C C 1
ATOM 1452 O O . GLU C 1 58 ? 24.88327 32.27125 17.21450 1.000 73.16081 58 GLU C O 1
ATOM 1458 N N . SER D 1 1 ? -3.37982 47.62734 37.77455 1.000 59.19782 1 SER D N 1
ATOM 1459 C CA . SER D 1 1 ? -4.30426 46.50597 37.89324 1.000 55.69013 1 SER D CA 1
ATOM 1460 C C . SER D 1 1 ? -4.15929 45.82140 39.24649 1.000 59.97390 1 SER D C 1
ATOM 1461 O O . SER D 1 1 ? -3.10922 45.90506 39.88420 1.000 56.44365 1 SER D O 1
ATOM 1464 N N . ASP D 1 2 ? -5.22573 45.14614 39.68257 1.000 63.87016 2 ASP D N 1
ATOM 1465 C CA . ASP D 1 2 ? -5.15080 44.37887 40.91970 1.000 62.94385 2 ASP D CA 1
ATOM 1466 C C . ASP D 1 2 ? -4.23050 43.17733 40.76990 1.000 52.70782 2 ASP D C 1
ATOM 1467 O O . ASP D 1 2 ? -3.56830 42.78497 41.73662 1.000 54.08588 2 ASP D O 1
ATOM 1472 N N . GLU D 1 3 ? -4.17304 42.58815 39.57191 1.000 49.96426 3 GLU D N 1
ATOM 1473 C CA . GLU D 1 3 ? -3.25673 41.47916 39.32773 1.000 50.47406 3 GLU D CA 1
ATOM 1474 C C . GLU D 1 3 ? -1.81923 41.88362 39.62785 1.000 44.28005 3 GLU D C 1
ATOM 1475 O O . GLU D 1 3 ? -1.09407 41.17412 40.33254 1.000 39.42518 3 GLU D O 1
ATOM 1481 N N . GLU D 1 4 ? -1.39480 43.03715 39.10881 1.000 41.93293 4 GLU D N 1
ATOM 1482 C CA . GLU D 1 4 ? -0.01215 43.46709 39.29121 1.000 48.52516 4 GLU D CA 1
ATOM 1483 C C . GLU D 1 4 ? 0.26374 43.85103 40.73986 1.000 37.69363 4 GLU D C 1
ATOM 1484 O O . GLU D 1 4 ? 1.31002 43.49777 41.29455 1.000 40.91129 4 GLU D O 1
ATOM 1490 N N . GLU D 1 5 ? -0.66964 44.56416 41.37384 1.000 39.80028 5 GLU D N 1
ATOM 1491 C CA . GLU D 1 5 ? -0.47546 44.97242 42.76213 1.000 35.29278 5 GLU D CA 1
ATOM 1492 C C . GLU D 1 5 ? -0.33986 43.76121 43.67964 1.000 38.97270 5 GLU D C 1
ATOM 1493 O O . GLU D 1 5 ? 0.52285 43.73381 44.56549 1.000 37.57803 5 GLU D O 1
ATOM 1499 N N . LYS D 1 6 ? -1.17818 42.74106 43.47316 1.000 36.08880 6 LYS D N 1
ATOM 1500 C CA . LYS D 1 6 ? -1.08302 41.52938 44.28327 1.000 36.67415 6 LYS D CA 1
ATOM 1501 C C . LYS D 1 6 ? 0.22359 40.78946 44.01787 1.000 37.77204 6 LYS D C 1
ATOM 1502 O O . LYS D 1 6 ? 0.91816 40.37944 44.95547 1.000 36.60511 6 LYS D O 1
ATOM 1508 N N . VAL D 1 7 ? 0.56945 40.60162 42.74251 1.000 32.41132 7 VAL D N 1
ATOM 1509 C CA . VAL D 1 7 ? 1.80049 39.89258 42.40250 1.000 35.36398 7 VAL D CA 1
ATOM 1510 C C . VAL D 1 7 ? 3.01560 40.65620 42.91054 1.000 36.37803 7 VAL D C 1
ATOM 1511 O O . VAL D 1 7 ? 3.95425 40.06335 43.45866 1.000 30.74839 7 VAL D O 1
ATOM 1515 N N . ARG D 1 8 ? 3.01877 41.98088 42.73627 1.000 30.41090 8 ARG D N 1
ATOM 1516 C CA . ARG D 1 8 ? 4.09819 42.80538 43.27147 1.000 32.20632 8 ARG D CA 1
ATOM 1517 C C . ARG D 1 8 ? 4.24266 42.60418 44.77479 1.000 36.66029 8 ARG D C 1
ATOM 1518 O O . ARG D 1 8 ? 5.35763 42.49065 45.29682 1.000 34.77168 8 ARG D O 1
ATOM 1526 N N . PHE D 1 9 ? 3.11435 42.54403 45.48571 1.000 35.21705 9 PHE D N 1
ATOM 1527 C CA . PHE D 1 9 ? 3.15387 42.33062 46.92894 1.000 35.32448 9 PHE D CA 1
ATOM 1528 C C . PHE D 1 9 ? 3.78296 40.98560 47.27051 1.000 35.79943 9 PHE D C 1
ATOM 1529 O O . PHE D 1 9 ? 4.67841 40.90293 48.11929 1.000 34.76401 9 PHE D O 1
ATOM 1537 N N . TYR D 1 10 ? 3.31926 39.91498 46.62049 1.000 33.43053 10 TYR D N 1
ATOM 1538 C CA . TYR D 1 10 ? 3.79451 38.57798 46.96133 1.000 32.55719 10 TYR D CA 1
ATOM 1539 C C . TYR D 1 10 ? 5.26518 38.39579 46.60820 1.000 31.04654 10 TYR D C 1
ATOM 1540 O O . TYR D 1 10 ? 6.00946 37.75095 47.35633 1.000 35.93830 10 TYR D O 1
ATOM 1549 N N . LEU D 1 11 ? 5.70585 38.95808 45.47824 1.000 32.04165 11 LEU D N 1
ATOM 1550 C CA . LEU D 1 11 ? 7.10829 38.82856 45.09496 1.000 31.57482 11 LEU D CA 1
ATOM 1551 C C . LEU D 1 11 ? 8.02065 39.61534 46.02677 1.000 33.22846 11 LEU D C 1
ATOM 1552 O O . LEU D 1 11 ? 9.14669 39.18261 46.29918 1.000 33.78846 11 LEU D O 1
ATOM 1557 N N . GLU D 1 12 ? 7.56522 40.77325 46.51001 1.000 35.05263 12 GLU D N 1
ATOM 1558 C CA . GLU D 1 12 ? 8.33708 41.51066 47.50448 1.000 35.03895 12 GLU D CA 1
ATOM 1559 C C . GLU D 1 12 ? 8.45766 40.71196 48.79826 1.000 30.51399 12 GLU D C 1
ATOM 1560 O O . GLU D 1 12 ? 9.53583 40.63764 49.39677 1.000 39.73034 12 GLU D O 1
ATOM 1566 N N . GLN D 1 13 ? 7.35019 40.11749 49.25305 1.000 36.73331 13 GLN D N 1
ATOM 1567 C CA . GLN D 1 13 ? 7.39240 39.22350 50.40825 1.000 40.98377 13 GLN D CA 1
ATOM 1568 C C . GLN D 1 13 ? 8.36115 38.06845 50.17928 1.000 33.86657 13 GLN D C 1
ATOM 1569 O O . GLN D 1 13 ? 9.12993 37.69731 51.07324 1.000 37.77710 13 GLN D O 1
ATOM 1575 N N . ALA D 1 14 ? 8.32978 37.48205 48.98017 1.000 33.89959 14 ALA D N 1
ATOM 1576 C CA . ALA D 1 14 ? 9.21350 36.36006 48.67784 1.000 36.28944 14 ALA D CA 1
ATOM 1577 C C . ALA D 1 14 ? 10.67896 36.76869 48.75609 1.000 40.73267 14 ALA D C 1
ATOM 1578 O O . ALA D 1 14 ? 11.51307 36.02031 49.27936 1.000 38.05538 14 ALA D O 1
ATOM 1580 N N . GLU D 1 15 ? 11.00860 37.95793 48.24769 1.000 39.60447 15 GLU D N 1
ATOM 1581 C CA . GLU D 1 15 ? 12.40095 38.39013 48.19990 1.000 38.36636 15 GLU D CA 1
ATOM 1582 C C . GLU D 1 15 ? 12.94597 38.67938 49.59347 1.000 39.59910 15 GLU D C 1
ATOM 1583 O O . GLU D 1 15 ? 14.10403 38.36149 49.88881 1.000 40.71216 15 GLU D O 1
ATOM 1589 N N . ILE D 1 16 ? 12.13190 39.27736 50.46576 1.000 34.59212 16 ILE D N 1
ATOM 1590 C CA . ILE D 1 16 ? 12.60858 39.58626 51.81006 1.000 44.51460 16 ILE D CA 1
ATOM 1591 C C . ILE D 1 16 ? 12.67132 38.31998 52.65964 1.000 37.49557 16 ILE D C 1
ATOM 1592 O O . ILE D 1 16 ? 13.61154 38.12808 53.44005 1.000 41.78661 16 ILE D O 1
ATOM 1597 N N . HIS D 1 17 ? 11.69192 37.42319 52.50313 1.000 40.24099 17 HIS D N 1
ATOM 1598 C CA . HIS D 1 17 ? 11.69484 36.18142 53.27122 1.000 46.23691 17 HIS D CA 1
ATOM 1599 C C . HIS D 1 17 ? 12.89263 35.31300 52.91490 1.000 38.93994 17 HIS D C 1
ATOM 1600 O O . HIS D 1 17 ? 13.50467 34.69690 53.79446 1.000 42.10122 17 HIS D O 1
ATOM 1607 N N . TYR D 1 18 ? 13.24283 35.24830 51.62843 1.000 38.39581 18 TYR D N 1
ATOM 1608 C CA . TYR D 1 18 ? 14.40007 34.45573 51.22849 1.000 46.23240 18 TYR D CA 1
ATOM 1609 C C . TYR D 1 18 ? 15.69827 35.09363 51.70688 1.000 43.87850 18 TYR D C 1
ATOM 1610 O O . TYR D 1 18 ? 16.63061 34.38724 52.10564 1.000 48.86309 18 TYR D O 1
ATOM 1619 N N . ARG D 1 19 ? 15.78400 36.42588 51.65925 1.000 45.25749 19 ARG D N 1
ATOM 1620 C CA . ARG D 1 19 ? 16.98160 37.10887 52.13933 1.000 40.98223 19 ARG D CA 1
ATOM 1621 C C . ARG D 1 19 ? 17.20305 36.84923 53.62367 1.000 54.86703 19 ARG D C 1
ATOM 1622 O O . ARG D 1 19 ? 18.34568 36.70350 54.07422 1.000 53.50589 19 ARG D O 1
ATOM 1630 N N . LEU D 1 20 ? 16.12239 36.77193 54.39553 1.000 50.41428 20 LEU D N 1
ATOM 1631 C CA . LEU D 1 20 ? 16.19971 36.60917 55.83974 1.000 47.47011 20 LEU D CA 1
ATOM 1632 C C . LEU D 1 20 ? 16.23844 35.14752 56.27639 1.000 51.27728 20 LEU D C 1
ATOM 1633 O O . LEU D 1 20 ? 16.22084 34.87450 57.48059 1.000 62.21190 20 LEU D O 1
ATOM 1638 N N . GLY D 1 21 ? 16.28551 34.20736 55.33582 1.000 56.19617 21 GLY D N 1
ATOM 1639 C CA . GLY D 1 21 ? 16.47806 32.81255 55.67903 1.000 56.20625 21 GLY D CA 1
ATOM 1640 C C . GLY D 1 21 ? 15.22501 32.01066 55.94510 1.000 54.15164 21 GLY D C 1
ATOM 1641 O O . GLY D 1 21 ? 15.27360 31.04397 56.71538 1.000 56.63389 21 GLY D O 1
ATOM 1642 N N . ASP D 1 22 ? 14.09729 32.37382 55.33266 1.000 46.96469 22 ASP D N 1
ATOM 1643 C CA . ASP D 1 22 ? 12.85334 31.61420 55.43756 1.000 55.91406 22 ASP D CA 1
ATOM 1644 C C . ASP D 1 22 ? 12.41162 31.26100 54.02439 1.000 45.12519 22 ASP D C 1
ATOM 1645 O O . ASP D 1 22 ? 11.51247 31.90598 53.46163 1.000 48.17423 22 ASP D O 1
ATOM 1650 N N . PRO D 1 23 ? 13.02266 30.24358 53.41492 1.000 49.66648 23 PRO D N 1
ATOM 1651 C CA . PRO D 1 23 ? 12.70054 29.93170 52.01468 1.000 46.61002 23 PRO D CA 1
ATOM 1652 C C . PRO D 1 23 ? 11.28380 29.43281 51.82918 1.000 39.45477 23 PRO D C 1
ATOM 1653 O O . PRO D 1 23 ? 10.68637 29.66613 50.77103 1.000 39.01059 23 PRO D O 1
ATOM 1657 N N . GLU D 1 24 ? 10.72728 28.74806 52.83135 1.000 44.67224 24 GLU D N 1
ATOM 1658 C CA . GLU D 1 24 ? 9.37844 28.20885 52.69829 1.000 44.61025 24 GLU D CA 1
ATOM 1659 C C . GLU D 1 24 ? 8.33753 29.31916 52.66396 1.000 42.94239 24 GLU D C 1
ATOM 1660 O O . GLU D 1 24 ? 7.38803 29.25993 51.87343 1.000 41.47821 24 GLU D O 1
ATOM 1666 N N . ALA D 1 25 ? 8.49120 30.33530 53.51790 1.000 39.66302 25 ALA D N 1
ATOM 1667 C CA . ALA D 1 25 ? 7.60466 31.49217 53.44580 1.000 38.62608 25 ALA D CA 1
ATOM 1668 C C . ALA D 1 25 ? 7.71743 32.18273 52.09173 1.000 44.09944 25 ALA D C 1
ATOM 1669 O O . ALA D 1 25 ? 6.71047 32.62646 51.52567 1.000 38.42858 25 ALA D O 1
ATOM 1671 N N . ALA D 1 26 ? 8.93833 32.28397 51.55950 1.000 38.63096 26 ALA D N 1
ATOM 1672 C CA . ALA D 1 26 ? 9.12529 32.84068 50.22371 1.000 32.84363 26 ALA D CA 1
ATOM 1673 C C . ALA D 1 26 ? 8.37477 32.02080 49.18210 1.000 33.19670 26 ALA D C 1
ATOM 1674 O O . ALA D 1 26 ? 7.68849 32.57281 48.31443 1.000 35.23558 26 ALA D O 1
ATOM 1676 N N . GLU D 1 27 ? 8.48234 30.69239 49.26291 1.000 33.46835 27 GLU D N 1
ATOM 1677 C CA . GLU D 1 27 ? 7.82425 29.83476 48.28306 1.000 36.16874 27 GLU D CA 1
ATOM 1678 C C . GLU D 1 27 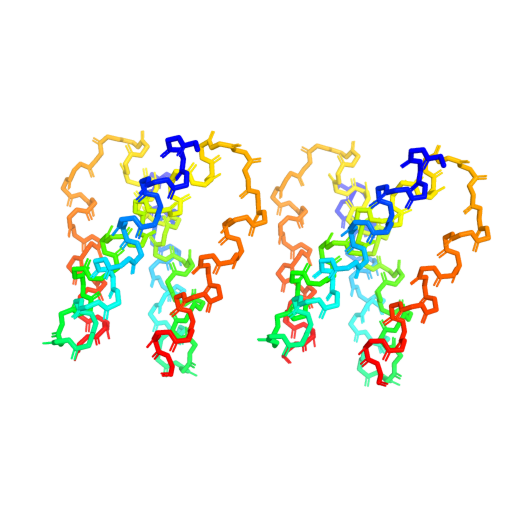? 6.31092 29.82163 48.45973 1.000 38.65399 27 GLU D C 1
ATOM 1679 O O . GLU D 1 27 ? 5.57952 29.58820 47.48996 1.000 35.07502 27 GLU D O 1
ATOM 1685 N N . ARG D 1 28 ? 5.82217 30.05810 49.67998 1.000 36.57699 28 ARG D N 1
ATOM 1686 C CA . ARG D 1 28 ? 4.38709 30.24243 49.86618 1.000 36.77550 28 ARG D CA 1
ATOM 1687 C C . ARG D 1 28 ? 3.90217 31.48249 49.13067 1.000 37.92115 28 ARG D C 1
ATOM 1688 O O . ARG D 1 28 ? 2.84342 31.46259 48.49113 1.000 30.84766 28 ARG D O 1
ATOM 1696 N N . ALA D 1 29 ? 4.67227 32.57066 49.19965 1.000 29.98990 29 ALA D N 1
ATOM 1697 C CA . ALA D 1 29 ? 4.30151 33.78452 48.48195 1.000 33.60169 29 ALA D CA 1
ATOM 1698 C C . ALA D 1 29 ? 4.36746 33.57594 46.97358 1.000 35.12932 29 ALA D C 1
ATOM 1699 O O . ALA D 1 29 ? 3.50914 34.06958 46.23307 1.000 35.64616 29 ALA D O 1
ATOM 1701 N N . ILE D 1 30 ? 5.37854 32.84383 46.49974 1.000 28.03333 30 ILE D N 1
ATOM 1702 C CA . ILE D 1 30 ? 5.54521 32.65054 45.06174 1.000 30.65386 30 ILE D CA 1
ATOM 1703 C C . ILE D 1 30 ? 4.42354 31.78335 44.50419 1.000 35.55059 30 ILE D C 1
ATOM 1704 O O . ILE D 1 30 ? 3.95550 31.99604 43.37755 1.000 36.13008 30 ILE D O 1
ATOM 1709 N N . TYR D 1 31 ? 3.96636 30.80061 45.28372 1.000 31.38913 31 TYR D N 1
ATOM 1710 C CA . TYR D 1 31 ? 2.82278 29.99780 44.86464 1.000 34.24479 31 TYR D CA 1
ATOM 1711 C C . TYR D 1 31 ? 1.60668 30.87769 44.60683 1.000 35.01003 31 TYR D C 1
ATOM 1712 O O . TYR D 1 31 ? 0.92717 30.73638 43.58342 1.000 33.01047 31 TYR D O 1
ATOM 1721 N N . LEU D 1 32 ? 1.31939 31.79580 45.53402 1.000 30.35025 32 LEU D N 1
ATOM 1722 C CA . LEU D 1 32 ? 0.17828 32.68967 45.36720 1.000 36.04426 32 LEU D CA 1
ATOM 1723 C C . LEU D 1 32 ? 0.35467 33.59399 44.15365 1.000 28.66504 32 LEU D C 1
ATOM 1724 O O . LEU D 1 32 ? -0.61771 33.89877 43.45319 1.000 37.23886 32 LEU D O 1
ATOM 1729 N N . ALA D 1 33 ? 1.58848 34.03043 43.88556 1.000 28.65716 33 ALA D N 1
ATOM 1730 C CA . ALA D 1 33 ? 1.84092 34.87861 42.72380 1.000 32.70042 33 ALA D CA 1
ATOM 1731 C C . ALA D 1 33 ? 1.63707 34.10752 41.42395 1.000 34.95909 33 ALA D C 1
ATOM 1732 O O . ALA D 1 33 ? 0.98800 34.60212 40.49490 1.000 29.32836 33 ALA D O 1
ATOM 1734 N N . LYS D 1 34 ? 2.19844 32.89667 41.33611 1.000 28.20263 34 LYS D N 1
ATOM 1735 C CA . LYS D 1 34 ? 1.97085 32.05646 40.16318 1.000 30.10888 34 LYS D CA 1
ATOM 1736 C C . LYS D 1 34 ? 0.48726 31.77740 39.96585 1.000 32.96216 34 LYS D C 1
ATOM 1737 O O . LYS D 1 34 ? -0.01487 31.80783 38.83578 1.000 35.25393 34 LYS D O 1
ATOM 1743 N N . MET D 1 35 ? -0.22734 31.49976 41.05894 1.000 34.17606 35 MET D N 1
ATOM 1744 C CA . MET D 1 35 ? -1.65305 31.20396 40.97023 1.000 30.57420 35 MET D CA 1
ATOM 1745 C C . MET D 1 35 ? -2.42488 32.37603 40.37680 1.000 33.52395 35 MET D C 1
ATOM 1746 O O . MET D 1 35 ? -3.31483 32.18218 39.54184 1.000 34.60087 35 MET D O 1
ATOM 1751 N N . ILE D 1 36 ? -2.08532 33.60124 40.78261 1.000 32.54484 36 ILE D N 1
ATOM 1752 C CA . ILE D 1 36 ? -2.74869 34.78488 40.24057 1.000 38.64888 36 ILE D CA 1
ATOM 1753 C C . ILE D 1 36 ? -2.47014 34.91277 38.74812 1.000 36.80217 36 ILE D C 1
ATOM 1754 O O . ILE D 1 36 ? -3.38230 35.13726 37.94279 1.000 40.66497 36 ILE D O 1
ATOM 1759 N N . ALA D 1 37 ? -1.20112 34.76307 38.35842 1.000 32.59527 37 ALA D N 1
ATOM 1760 C CA . ALA D 1 37 ? -0.83527 34.87945 36.95083 1.000 33.46347 37 ALA D CA 1
ATOM 1761 C C . ALA D 1 37 ? -1.55370 33.83555 36.10606 1.000 37.97308 37 ALA D C 1
ATOM 1762 O O . ALA D 1 37 ? -2.03986 34.14031 35.01038 1.000 42.56650 37 ALA D O 1
ATOM 1764 N N . ALA D 1 38 ? -1.64124 32.59965 36.60482 1.000 30.39164 38 ALA D N 1
ATOM 1765 C CA . ALA D 1 38 ? -2.33389 31.55265 35.86140 1.000 33.91297 38 ALA D CA 1
ATOM 1766 C C . ALA D 1 38 ? -3.83481 31.81257 35.80643 1.000 44.08293 38 ALA D C 1
ATOM 1767 O O . ALA D 1 38 ? -4.46820 31.59909 34.76542 1.000 46.07428 38 ALA D O 1
ATOM 1769 N N . GLU D 1 39 ? -4.42152 32.27531 36.91608 1.000 46.55511 39 GLU D N 1
ATOM 1770 C CA . GLU D 1 39 ? -5.84731 32.58999 36.92540 1.000 46.82836 39 GLU D CA 1
ATOM 1771 C C . GLU D 1 39 ? -6.18505 33.69862 35.93709 1.000 47.59417 39 GLU D C 1
ATOM 1772 O O . GLU D 1 39 ? -7.28463 33.71158 35.37329 1.000 44.69574 39 GLU D O 1
ATOM 1778 N N . ASN D 1 40 ? -5.26104 34.62957 35.71072 1.000 40.95445 40 ASN D N 1
ATOM 1779 C CA . ASN D 1 40 ? -5.46990 35.72696 34.77734 1.000 44.51855 40 ASN D CA 1
ATOM 1780 C C . ASN D 1 40 ? -5.11142 35.36232 33.34281 1.000 44.86665 40 ASN D C 1
ATOM 1781 O O . ASN D 1 40 ? -5.07921 36.25141 32.48606 1.000 47.50636 40 ASN D O 1
ATOM 1786 N N . SER D 1 41 ? -4.84919 34.08426 33.06409 1.000 46.15315 41 SER D N 1
ATOM 1787 C CA . SER D 1 41 ? -4.45923 33.62661 31.72986 1.000 44.04385 41 SER D CA 1
ATOM 1788 C C . SER D 1 41 ? -3.26418 34.42269 31.21218 1.000 41.89308 41 SER D C 1
ATOM 1789 O O . SER D 1 41 ? -3.27233 34.95978 30.10234 1.000 45.56246 41 SER D O 1
ATOM 1792 N N . ASP D 1 42 ? -2.21883 34.49669 32.03911 1.000 43.94311 42 ASP D N 1
ATOM 1793 C CA . ASP D 1 42 ? -1.04349 35.32214 31.77059 1.000 38.65238 42 ASP D CA 1
ATOM 1794 C C . ASP D 1 42 ? 0.19599 34.43432 31.78934 1.000 39.38330 42 ASP D C 1
ATOM 1795 O O . ASP D 1 42 ? 0.92778 34.39049 32.79023 1.000 40.33080 42 ASP D O 1
ATOM 1800 N N . PRO D 1 43 ? 0.46749 33.71483 30.69767 1.000 43.42002 43 PRO D N 1
ATOM 1801 C CA . PRO D 1 43 ? 1.66842 32.86337 30.66795 1.000 38.76531 43 PRO D CA 1
ATOM 1802 C C . PRO D 1 43 ? 2.96012 33.65071 30.77393 1.000 36.46139 43 PRO D C 1
ATOM 1803 O O . PRO D 1 43 ? 3.92460 33.16461 31.37659 1.000 35.99197 43 PRO D O 1
ATOM 1807 N N . GLU D 1 44 ? 3.00765 34.85710 30.20633 1.000 34.65073 44 GLU D N 1
ATOM 1808 C CA . GLU D 1 44 ? 4.23052 35.65110 30.25233 1.000 36.14656 44 GLU D CA 1
ATOM 1809 C C . GLU D 1 44 ? 4.57272 36.05060 31.68184 1.000 34.10417 44 GLU D C 1
ATOM 1810 O O . GLU D 1 44 ? 5.72057 35.90539 32.11724 1.000 34.59882 44 GLU D O 1
ATOM 1816 N N . LEU D 1 45 ? 3.58862 36.55771 32.42880 1.000 35.77195 45 LEU D N 1
ATOM 1817 C CA . LEU D 1 45 ? 3.82973 36.88366 33.83038 1.000 32.07468 45 LEU D CA 1
ATOM 1818 C C . LEU D 1 45 ? 4.21088 35.63929 34.62109 1.000 32.22682 45 LEU D C 1
ATOM 1819 O O . LEU D 1 45 ? 5.07362 35.69713 35.50502 1.000 33.65234 45 LEU D O 1
ATOM 1824 N N . PHE D 1 46 ? 3.58962 34.49950 34.30326 1.000 32.43102 46 PHE D N 1
ATOM 1825 C CA . PHE D 1 46 ? 3.94090 33.24557 34.96435 1.000 29.76854 46 PHE D CA 1
ATOM 1826 C C . PHE D 1 46 ? 5.40789 32.89743 34.73632 1.000 34.70084 46 PHE D C 1
ATOM 1827 O O . PHE D 1 46 ? 6.12393 32.53313 35.67493 1.000 33.72000 46 PHE D O 1
ATOM 1835 N N . GLU D 1 47 ? 5.87147 32.99988 33.48748 1.000 34.13250 47 GLU D N 1
ATOM 1836 C CA . GLU D 1 47 ? 7.27556 32.73045 33.18732 1.000 31.88732 47 GLU D CA 1
ATOM 1837 C C . GLU D 1 47 ? 8.19850 33.70061 33.91132 1.000 31.37268 47 GLU D C 1
ATOM 1838 O O . GLU D 1 47 ? 9.25389 33.30155 34.41711 1.000 37.07705 47 GLU D O 1
ATOM 1844 N N . GLU D 1 48 ? 7.82669 34.98333 33.95737 1.000 29.29805 48 GLU D N 1
ATOM 1845 C CA . GLU D 1 48 ? 8.66220 35.96880 34.63587 1.000 29.95749 48 GLU D CA 1
ATOM 1846 C C . GLU D 1 48 ? 8.77195 35.66717 36.12609 1.000 33.54283 48 GLU D C 1
ATOM 1847 O O . GLU D 1 48 ? 9.82282 35.89507 36.73748 1.000 30.55122 48 GLU D O 1
ATOM 1853 N N . ILE D 1 49 ? 7.69669 35.15622 36.73057 1.000 31.74299 49 ILE D N 1
ATOM 1854 C CA . ILE D 1 49 ? 7.75693 34.75798 38.13464 1.000 26.70834 49 ILE D CA 1
ATOM 1855 C C . ILE D 1 49 ? 8.68201 33.55825 38.30906 1.000 26.72650 49 ILE D C 1
ATOM 1856 O O . ILE D 1 49 ? 9.44876 33.48334 39.27763 1.000 32.16545 49 ILE D O 1
ATOM 1861 N N . GLU D 1 50 ? 8.63576 32.60835 37.36861 1.000 29.70741 50 GLU D N 1
ATOM 1862 C CA . GLU D 1 50 ? 9.57486 31.48915 37.40069 1.000 31.20061 50 GLU D CA 1
ATOM 1863 C C . GLU D 1 50 ? 11.01543 31.97421 37.29714 1.000 36.71899 50 GLU D C 1
ATOM 1864 O O . GLU D 1 50 ? 11.89055 31.50300 38.03334 1.000 30.84731 50 GLU D O 1
ATOM 1870 N N . GLU D 1 51 ? 11.28259 32.91167 36.38302 1.000 28.32274 51 GLU D N 1
ATOM 1871 C CA . GLU D 1 51 ? 12.62940 33.46074 36.25027 1.000 30.23810 51 GLU D CA 1
ATOM 1872 C C . GLU D 1 51 ? 13.05695 34.18060 37.52296 1.000 30.24616 51 GLU D C 1
ATOM 1873 O O . GLU D 1 51 ? 14.22301 34.10460 37.92874 1.000 35.92891 51 GLU D O 1
ATOM 1879 N N . PHE D 1 52 ? 12.12292 34.88995 38.16063 1.000 35.48721 52 PHE D N 1
ATOM 1880 C CA . PHE D 1 52 ? 12.38936 35.52300 39.44898 1.000 30.31320 52 PHE D CA 1
ATOM 1881 C C . PHE D 1 52 ? 12.71443 34.47736 40.50722 1.000 33.90464 52 PHE D C 1
ATOM 1882 O O . PHE D 1 52 ? 13.70317 34.60022 41.23886 1.000 31.80734 52 PHE D O 1
ATOM 1890 N N . GLU D 1 53 ? 11.88403 33.43698 40.59110 1.000 30.04293 53 GLU D N 1
ATOM 1891 C CA . GLU D 1 53 ? 12.11708 32.33290 41.51429 1.000 31.33090 53 GLU D CA 1
ATOM 1892 C C . GLU D 1 53 ? 13.48893 31.70665 41.30222 1.000 32.23907 53 GLU D C 1
ATOM 1893 O O . GLU D 1 53 ? 14.19734 31.39850 42.26803 1.000 31.25623 53 GLU D O 1
ATOM 1899 N N . LYS D 1 54 ? 13.89087 31.53506 40.04023 1.000 35.83637 54 LYS D N 1
ATOM 1900 C CA . LYS D 1 54 ? 15.16628 30.88832 39.74624 1.000 37.90051 54 LYS D CA 1
ATOM 1901 C C . LYS D 1 54 ? 16.34628 31.73086 40.21660 1.000 38.42163 54 LYS D C 1
ATOM 1902 O O . LYS D 1 54 ? 17.30851 31.20007 40.78375 1.000 40.61644 54 LYS D O 1
ATOM 1908 N N . GLU D 1 55 ? 16.29896 33.04382 39.98000 1.000 34.25089 55 GLU D N 1
ATOM 1909 C CA . GLU D 1 55 ? 17.34696 33.92187 40.49192 1.000 37.78309 55 GLU D CA 1
ATOM 1910 C C . GLU D 1 55 ? 17.39033 33.88985 42.01462 1.000 32.77696 55 GLU D C 1
ATOM 1911 O O . GLU D 1 55 ? 18.46929 33.95639 42.61628 1.000 41.51261 55 GLU D O 1
ATOM 1917 N N . LEU D 1 56 ? 16.22310 33.78977 42.65442 1.000 37.97701 56 LEU D N 1
ATOM 1918 C CA . LEU D 1 56 ? 16.17242 33.68127 44.10941 1.000 36.92290 56 LEU D CA 1
ATOM 1919 C C . LEU D 1 56 ? 16.86732 32.41361 44.58962 1.000 43.52626 56 LEU D C 1
ATOM 1920 O O . LEU D 1 56 ? 17.73537 32.46106 45.46848 1.000 42.20421 56 LEU D O 1
ATOM 1925 N N . LEU D 1 57 ? 16.49463 31.26619 44.01804 1.000 37.02142 57 LEU D N 1
ATOM 1926 C CA . LEU D 1 57 ? 16.97754 29.98227 44.51145 1.000 45.42401 57 LEU D CA 1
ATOM 1927 C C . LEU D 1 57 ? 18.44384 29.73490 44.18752 1.000 48.47780 57 LEU D C 1
ATOM 1928 O O . LEU D 1 57 ? 19.08839 28.93984 44.87914 1.000 55.90354 57 LEU D O 1
ATOM 1933 N N . GLU D 1 58 ? 18.98057 30.38350 43.15976 1.000 48.45863 58 GLU D N 1
ATOM 1934 C CA . GLU D 1 58 ? 20.34300 30.11413 42.71647 1.000 50.60072 58 GLU D CA 1
ATOM 1935 C C . GLU D 1 58 ? 21.26896 31.29663 42.97590 1.000 53.49216 58 GLU D C 1
ATOM 1936 O O . GLU D 1 58 ? 21.18023 31.95137 44.01439 1.000 62.28081 58 GLU D O 1
#